Protein AF-A0A8B6CYN4-F1 (afdb_monomer_lite)

Structure (mmCIF, N/CA/C/O backbone):
data_AF-A0A8B6CYN4-F1
#
_entry.id   AF-A0A8B6CYN4-F1
#
loop_
_atom_site.group_PDB
_atom_site.id
_atom_site.type_symbol
_atom_site.label_atom_id
_atom_site.label_alt_id
_atom_site.label_comp_id
_atom_site.label_asym_id
_atom_site.label_entity_id
_atom_site.label_seq_id
_atom_site.pdbx_PDB_ins_code
_atom_site.Cartn_x
_atom_site.Cartn_y
_atom_site.Cartn_z
_atom_site.occupancy
_atom_site.B_iso_or_equiv
_atom_site.auth_seq_id
_atom_site.auth_comp_id
_atom_site.auth_asym_id
_atom_site.auth_atom_id
_atom_site.pdbx_PDB_model_num
ATOM 1 N N . MET A 1 1 ? -8.130 -13.365 -7.818 1.00 49.12 1 MET A N 1
ATOM 2 C CA . MET A 1 1 ? -7.469 -14.423 -7.015 1.00 49.12 1 MET A CA 1
ATOM 3 C C . MET A 1 1 ? -6.077 -13.917 -6.669 1.00 49.12 1 MET A C 1
ATOM 5 O O . MET A 1 1 ? -5.459 -13.357 -7.569 1.00 49.12 1 MET A O 1
ATOM 9 N N . PRO A 1 2 ? -5.602 -14.023 -5.417 1.00 78.44 2 PRO A N 1
ATOM 10 C CA . PRO A 1 2 ? -4.262 -13.557 -5.072 1.00 78.44 2 PRO A CA 1
ATOM 11 C C . PRO A 1 2 ? -3.208 -14.331 -5.875 1.00 78.44 2 PRO A C 1
ATOM 13 O O . PRO A 1 2 ? -3.323 -15.547 -6.042 1.00 78.44 2 PRO A O 1
ATOM 16 N N . ILE A 1 3 ? -2.210 -13.610 -6.386 1.00 89.00 3 ILE A N 1
ATOM 17 C CA . ILE A 1 3 ? -1.072 -14.171 -7.126 1.00 89.00 3 ILE A CA 1
ATOM 18 C C . ILE A 1 3 ? -0.342 -15.153 -6.213 1.00 89.00 3 ILE A C 1
ATOM 20 O O . ILE A 1 3 ? -0.098 -14.842 -5.045 1.00 89.00 3 ILE A O 1
ATOM 24 N N . LYS A 1 4 ? -0.006 -16.345 -6.718 1.00 94.56 4 LYS A N 1
ATOM 25 C CA . LYS A 1 4 ? 0.832 -17.303 -5.986 1.00 94.56 4 LYS A CA 1
ATOM 26 C C . LYS A 1 4 ? 2.298 -17.051 -6.319 1.00 94.56 4 LYS A C 1
ATOM 28 O O . LYS A 1 4 ? 2.622 -16.592 -7.409 1.00 94.56 4 LYS A O 1
ATOM 33 N N . LEU A 1 5 ? 3.200 -17.447 -5.422 1.00 95.00 5 LEU A N 1
ATOM 34 C CA . LEU A 1 5 ? 4.645 -17.275 -5.615 1.00 95.00 5 LEU A CA 1
ATOM 35 C C . LEU A 1 5 ? 5.146 -17.855 -6.951 1.00 95.00 5 LEU A C 1
ATOM 37 O O . LEU A 1 5 ? 5.960 -17.239 -7.626 1.00 95.00 5 LEU A O 1
ATOM 41 N N . LYS A 1 6 ? 4.620 -19.014 -7.369 1.00 96.06 6 LYS A N 1
ATOM 42 C CA . LYS A 1 6 ? 4.958 -19.618 -8.668 1.00 96.06 6 LYS A CA 1
ATOM 43 C C . LYS A 1 6 ? 4.575 -18.732 -9.860 1.00 96.06 6 LYS A C 1
ATOM 45 O O . LYS A 1 6 ? 5.302 -18.695 -10.842 1.00 96.06 6 LYS A O 1
ATOM 50 N N . ASP A 1 7 ? 3.457 -18.015 -9.764 1.00 95.19 7 ASP A N 1
ATOM 51 C CA . ASP A 1 7 ? 2.974 -17.145 -10.834 1.00 95.19 7 ASP A CA 1
ATOM 52 C C . ASP A 1 7 ? 3.866 -15.899 -10.908 1.00 95.19 7 ASP A C 1
ATOM 54 O O . ASP A 1 7 ? 4.198 -15.441 -11.997 1.00 95.19 7 ASP A O 1
ATOM 58 N N . LEU A 1 8 ? 4.331 -15.409 -9.751 1.00 96.00 8 LEU A N 1
ATOM 59 C CA . LEU A 1 8 ? 5.301 -14.319 -9.677 1.00 96.00 8 LEU A CA 1
ATOM 60 C C . LEU A 1 8 ? 6.630 -14.683 -10.349 1.00 96.00 8 LEU A C 1
ATOM 62 O O . LEU A 1 8 ? 7.159 -13.874 -11.103 1.00 96.00 8 LEU A O 1
ATOM 66 N N . PHE A 1 9 ? 7.136 -15.904 -10.149 1.00 96.50 9 PHE A N 1
ATOM 67 C CA . PHE A 1 9 ? 8.320 -16.369 -10.878 1.00 96.50 9 PHE A CA 1
ATOM 68 C C . PHE A 1 9 ? 8.107 -16.337 -12.396 1.00 96.50 9 PHE A C 1
ATOM 70 O O . PHE A 1 9 ? 8.975 -15.836 -13.102 1.00 96.50 9 PHE A O 1
ATOM 77 N N . ILE A 1 10 ? 6.944 -16.781 -12.891 1.00 96.81 10 ILE A N 1
ATOM 78 C CA . ILE A 1 10 ? 6.615 -16.758 -14.329 1.00 96.81 10 ILE A CA 1
ATOM 79 C C . ILE A 1 10 ? 6.555 -15.320 -14.864 1.00 96.81 10 ILE A C 1
ATOM 81 O O . ILE A 1 10 ? 7.053 -15.041 -15.958 1.00 96.81 10 ILE A O 1
ATOM 85 N N . ILE A 1 11 ? 5.945 -14.400 -14.108 1.00 96.81 11 ILE A N 1
ATOM 86 C CA . ILE A 1 11 ? 5.883 -12.970 -14.453 1.00 96.81 11 ILE A CA 1
ATOM 87 C C . ILE A 1 11 ? 7.299 -12.391 -14.548 1.00 96.81 11 ILE A C 1
ATOM 89 O O . ILE A 1 11 ? 7.601 -11.654 -15.485 1.00 96.81 11 ILE A O 1
ATOM 93 N N . CYS A 1 12 ? 8.171 -12.764 -13.614 1.00 96.31 12 CYS A N 1
ATOM 94 C CA . CYS A 1 12 ? 9.534 -12.257 -13.501 1.00 96.31 12 CYS A CA 1
ATOM 95 C C . CYS A 1 12 ? 10.563 -12.948 -14.413 1.00 96.31 12 CYS A C 1
ATOM 97 O O . CYS A 1 12 ? 11.730 -12.579 -14.376 1.00 96.31 12 CYS A O 1
ATOM 99 N N . GLU A 1 13 ? 10.167 -13.892 -15.276 1.00 96.25 13 GLU A N 1
ATOM 100 C CA . GLU A 1 13 ? 11.095 -14.580 -16.196 1.00 96.25 13 GLU A CA 1
ATOM 101 C C . GLU A 1 13 ? 11.788 -13.640 -17.200 1.00 96.25 13 GLU A C 1
ATOM 103 O O . GLU A 1 13 ? 12.836 -13.977 -17.747 1.00 96.25 13 GLU A O 1
ATOM 108 N N . SER A 1 14 ? 11.195 -12.480 -17.496 1.00 95.00 14 SER A N 1
ATOM 109 C CA . SER A 1 14 ? 11.799 -11.466 -18.368 1.00 95.00 14 SER A CA 1
ATOM 110 C C . SER A 1 14 ? 11.237 -10.081 -18.074 1.00 95.00 14 SER A C 1
ATOM 112 O O . SER A 1 14 ? 10.098 -9.939 -17.622 1.00 95.00 14 SER A O 1
ATOM 114 N N . VAL A 1 15 ? 12.005 -9.044 -18.402 1.00 94.19 15 VAL A N 1
ATOM 115 C CA . VAL A 1 15 ? 11.575 -7.653 -18.213 1.00 94.19 15 VAL A CA 1
ATOM 116 C C . VAL A 1 15 ? 10.355 -7.324 -19.083 1.00 94.19 15 VAL A C 1
ATOM 118 O O . VAL A 1 15 ? 9.452 -6.617 -18.643 1.00 94.19 15 VAL A O 1
ATOM 121 N N . GLU A 1 16 ? 10.269 -7.907 -20.280 1.00 95.06 16 GLU A N 1
ATOM 122 C CA . GLU A 1 16 ? 9.094 -7.875 -21.155 1.00 95.06 16 GLU A CA 1
ATOM 123 C C . GLU A 1 16 ? 7.824 -8.321 -20.426 1.00 95.06 16 GLU A C 1
ATOM 125 O O . GLU A 1 16 ? 6.819 -7.610 -20.450 1.00 95.06 16 GLU A O 1
ATOM 130 N N . LYS A 1 17 ? 7.864 -9.496 -19.784 1.00 96.75 17 LYS A N 1
ATOM 131 C CA . LYS A 1 17 ? 6.710 -10.065 -19.077 1.00 96.75 17 LYS A CA 1
ATOM 132 C C . LYS A 1 17 ? 6.311 -9.212 -17.880 1.00 96.75 17 LYS A C 1
ATOM 134 O O . LYS A 1 17 ? 5.122 -8.953 -17.715 1.00 96.75 17 LYS A O 1
ATOM 139 N N . ILE A 1 18 ? 7.286 -8.722 -17.112 1.00 97.06 18 ILE A N 1
ATOM 140 C CA . ILE A 1 18 ? 7.041 -7.807 -15.990 1.00 97.06 18 ILE A CA 1
ATOM 141 C C . ILE A 1 18 ? 6.294 -6.563 -16.476 1.00 97.06 18 ILE A C 1
ATOM 143 O O . ILE A 1 18 ? 5.272 -6.196 -15.906 1.00 97.06 18 ILE A O 1
ATOM 147 N N . ILE A 1 19 ? 6.764 -5.934 -17.555 1.00 95.62 19 ILE A N 1
ATOM 148 C CA . ILE A 1 19 ? 6.160 -4.708 -18.087 1.00 95.62 19 ILE A CA 1
ATOM 149 C C . ILE A 1 19 ? 4.750 -4.959 -18.617 1.00 95.62 19 ILE A C 1
ATOM 151 O O . ILE A 1 19 ? 3.845 -4.192 -18.303 1.00 95.62 19 ILE A O 1
ATOM 155 N N . GLN A 1 20 ? 4.544 -6.033 -19.384 1.00 95.31 20 GLN A N 1
ATOM 156 C CA . GLN A 1 20 ? 3.213 -6.386 -19.892 1.00 95.31 20 GLN A CA 1
ATOM 157 C C . GLN A 1 20 ? 2.231 -6.670 -18.755 1.00 95.31 20 GLN A C 1
ATOM 159 O O . GLN A 1 20 ? 1.090 -6.210 -18.782 1.00 95.31 20 GLN A O 1
ATOM 164 N N . TRP A 1 21 ? 2.688 -7.372 -17.719 1.00 96.62 21 TRP A N 1
ATOM 165 C CA . TRP A 1 21 ? 1.890 -7.608 -16.525 1.00 96.62 21 TRP A CA 1
ATOM 166 C C . TRP A 1 21 ? 1.563 -6.293 -15.797 1.00 96.62 21 TRP A C 1
ATOM 168 O O . TRP A 1 21 ? 0.398 -6.047 -15.484 1.00 96.62 21 TRP A O 1
ATOM 178 N N . CYS A 1 22 ? 2.536 -5.393 -15.629 1.00 96.75 22 CYS A N 1
ATOM 179 C CA . CYS A 1 22 ? 2.306 -4.068 -15.052 1.00 96.75 22 CYS A CA 1
ATOM 180 C C . CYS A 1 22 ? 1.304 -3.228 -15.862 1.00 96.75 22 CYS A C 1
ATOM 182 O O . CYS A 1 22 ? 0.457 -2.576 -15.255 1.00 96.75 22 CYS A O 1
ATOM 184 N N . PHE A 1 23 ? 1.350 -3.258 -17.201 1.00 96.19 23 PHE A N 1
ATOM 185 C CA . PHE A 1 23 ? 0.347 -2.593 -18.044 1.00 96.19 23 PHE A CA 1
ATOM 186 C C . PHE A 1 23 ? -1.048 -3.178 -17.833 1.00 96.19 23 PHE A C 1
ATOM 188 O O . PHE A 1 23 ? -2.004 -2.427 -17.663 1.00 96.19 23 PHE A O 1
ATOM 195 N N . SER A 1 24 ? -1.165 -4.509 -17.777 1.00 95.31 24 SER A N 1
ATOM 196 C CA . SER A 1 24 ? -2.460 -5.184 -17.604 1.00 95.31 24 SER A CA 1
ATOM 197 C C . SER A 1 24 ? -3.172 -4.827 -16.295 1.00 95.31 24 SER A C 1
ATOM 199 O O . SER A 1 24 ? -4.393 -4.927 -16.212 1.00 95.31 24 SER A O 1
ATOM 201 N N . LEU A 1 25 ? -2.411 -4.391 -15.288 1.00 94.50 25 LEU A N 1
ATOM 202 C CA . LEU A 1 25 ? -2.917 -3.958 -13.987 1.00 94.50 25 LEU A CA 1
ATOM 203 C C . LEU A 1 25 ? -2.955 -2.433 -13.821 1.00 94.50 25 LEU A C 1
ATOM 205 O O . LEU A 1 25 ? -3.335 -1.955 -12.757 1.00 94.50 25 LEU A O 1
ATOM 209 N N . GLY A 1 26 ? -2.522 -1.664 -14.824 1.00 95.44 26 GLY A N 1
ATOM 210 C CA . GLY A 1 26 ? -2.402 -0.207 -14.721 1.00 95.44 26 GLY A CA 1
ATOM 211 C C . GLY A 1 26 ? -1.324 0.270 -13.740 1.00 95.44 26 GLY A C 1
ATOM 212 O O . GLY A 1 26 ? -1.307 1.441 -13.375 1.00 95.44 26 GLY A O 1
ATOM 213 N N . LEU A 1 27 ? -0.403 -0.607 -13.321 1.00 95.56 27 LEU A N 1
ATOM 214 C CA . LEU A 1 27 ? 0.712 -0.249 -12.434 1.00 95.56 27 LEU A CA 1
ATOM 215 C C . LEU A 1 27 ? 1.755 0.618 -13.145 1.00 95.56 27 LEU A C 1
ATOM 217 O O . LEU A 1 27 ? 2.502 1.348 -12.503 1.00 95.56 27 LEU A O 1
ATOM 221 N N . ILE A 1 28 ? 1.828 0.518 -14.472 1.00 96.38 28 ILE A N 1
ATOM 222 C CA . ILE A 1 28 ? 2.615 1.394 -15.336 1.00 96.38 28 ILE A CA 1
ATOM 223 C C . ILE A 1 28 ? 1.686 1.942 -16.419 1.00 96.38 28 ILE A C 1
ATOM 225 O O . ILE A 1 28 ? 0.854 1.211 -16.951 1.00 96.38 28 ILE A O 1
ATOM 229 N N . LEU A 1 29 ? 1.849 3.219 -16.767 1.00 95.12 29 LEU A N 1
ATOM 23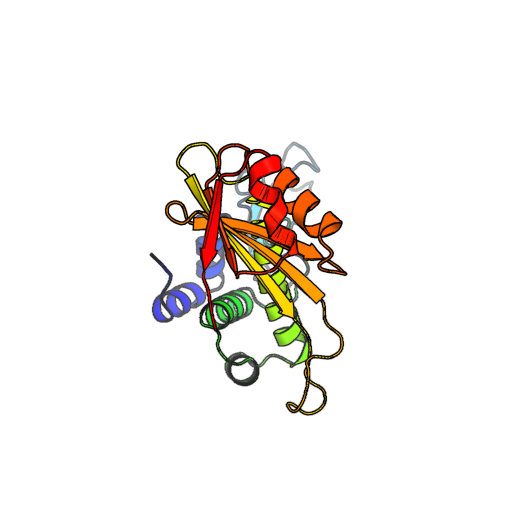0 C CA . LEU A 1 29 ? 1.081 3.854 -17.835 1.00 95.12 29 LEU A CA 1
ATOM 231 C C . LEU A 1 29 ? 1.524 3.343 -19.213 1.00 95.12 29 LEU A C 1
ATOM 233 O O . LEU A 1 29 ? 2.695 3.479 -19.589 1.00 95.12 29 LEU A O 1
ATOM 237 N N . ASP A 1 30 ? 0.575 2.809 -19.980 1.00 95.44 30 ASP A N 1
ATOM 238 C CA . ASP A 1 30 ? 0.760 2.529 -21.402 1.00 95.44 30 ASP A CA 1
ATOM 239 C C . ASP A 1 30 ? 0.574 3.824 -22.207 1.00 95.44 30 ASP A C 1
ATOM 241 O O . ASP A 1 30 ? -0.516 4.388 -22.253 1.00 95.44 30 ASP A O 1
ATOM 245 N N . LEU A 1 31 ? 1.655 4.323 -22.814 1.00 95.88 31 LEU A N 1
ATOM 246 C CA . LEU A 1 31 ? 1.624 5.516 -23.668 1.00 95.88 31 LEU A CA 1
ATOM 247 C C . LEU A 1 31 ? 1.594 5.158 -25.160 1.00 95.88 31 LEU A C 1
ATOM 249 O O . LEU A 1 31 ? 1.865 6.012 -26.004 1.00 95.88 31 LEU A O 1
ATOM 253 N N . SER A 1 32 ? 1.338 3.904 -25.523 1.00 95.31 32 SER A N 1
ATOM 254 C CA . SER A 1 32 ? 1.334 3.470 -26.919 1.00 95.31 32 SER A CA 1
ATOM 255 C C . SER A 1 32 ? 0.308 4.253 -27.735 1.00 95.31 32 SER A C 1
ATOM 257 O O . SER A 1 32 ? -0.888 4.196 -27.484 1.00 95.31 32 SER A O 1
ATOM 259 N N . GLY A 1 33 ? 0.779 4.995 -28.738 1.00 95.06 33 GLY A N 1
ATOM 260 C CA . GLY A 1 33 ? -0.085 5.815 -29.589 1.00 95.06 33 GLY A CA 1
ATOM 261 C C . GLY A 1 33 ? -0.495 7.158 -28.978 1.00 95.06 33 GLY A C 1
ATOM 262 O O . GLY A 1 33 ? -1.046 7.989 -29.697 1.00 95.06 33 GLY A O 1
ATOM 263 N N . GLU A 1 34 ? -0.163 7.438 -27.716 1.00 96.81 34 GLU A N 1
ATOM 264 C CA . GLU A 1 34 ? -0.488 8.713 -27.070 1.00 96.81 34 GLU A CA 1
ATOM 265 C C . GLU A 1 34 ? 0.225 9.890 -27.741 1.00 96.81 34 GLU A C 1
ATOM 267 O O . GLU A 1 34 ? 1.416 9.819 -28.079 1.00 96.81 34 GLU A O 1
ATOM 272 N N . VAL A 1 35 ? -0.490 11.006 -27.911 1.00 97.44 35 VAL A N 1
ATOM 273 C CA . VAL A 1 35 ? 0.053 12.209 -28.554 1.00 97.44 35 VAL A CA 1
ATOM 274 C C . VAL A 1 35 ? 1.113 12.847 -27.657 1.00 97.44 35 VAL A C 1
ATOM 276 O O . VAL A 1 35 ? 0.910 13.157 -26.481 1.00 97.44 35 VAL A O 1
ATOM 279 N N . CYS A 1 36 ? 2.285 13.105 -28.229 1.00 97.06 36 CYS A N 1
ATOM 280 C CA . CYS A 1 36 ? 3.400 13.706 -27.522 1.00 97.06 36 CYS A CA 1
ATOM 281 C C . CYS A 1 36 ? 3.121 15.180 -27.205 1.00 97.06 36 CYS A C 1
ATOM 283 O O . CYS A 1 36 ? 3.379 16.050 -28.037 1.00 97.06 36 CYS A O 1
ATOM 285 N N . LYS A 1 37 ? 2.731 15.478 -25.959 1.00 95.19 37 LYS A N 1
ATOM 286 C CA . LYS A 1 37 ? 2.443 16.842 -25.462 1.00 95.19 37 LYS A CA 1
ATOM 287 C C . LYS A 1 37 ? 3.561 17.875 -25.684 1.00 95.19 37 LYS A C 1
ATOM 289 O O . LYS A 1 37 ? 3.291 19.065 -25.694 1.00 95.19 37 LYS A O 1
ATOM 294 N N . LYS A 1 38 ? 4.821 17.449 -25.876 1.00 95.75 38 LYS A N 1
ATOM 295 C CA . LYS A 1 38 ? 5.941 18.364 -26.179 1.00 95.75 38 LYS A CA 1
ATOM 296 C C . LYS A 1 38 ? 5.864 18.946 -27.593 1.00 95.75 38 LYS A C 1
ATOM 298 O O . LYS A 1 38 ? 6.283 20.076 -27.801 1.00 95.75 38 LYS A O 1
ATOM 303 N N . CYS A 1 39 ? 5.445 18.146 -28.571 1.00 96.19 39 CYS A N 1
ATOM 304 C CA . CYS A 1 39 ? 5.464 18.560 -29.975 1.00 96.19 39 CYS A CA 1
ATOM 305 C C . CYS A 1 39 ? 4.095 18.541 -30.639 1.00 96.19 39 CYS A C 1
ATOM 307 O O . CYS A 1 39 ? 4.013 19.032 -31.749 1.00 96.19 39 CYS A O 1
ATOM 309 N N . SER A 1 40 ? 3.078 17.939 -30.025 1.00 95.62 40 SER A N 1
ATOM 310 C CA . SER A 1 40 ? 1.698 17.798 -30.513 1.00 95.62 40 SER A CA 1
ATOM 311 C C . SER A 1 40 ? 1.512 17.098 -31.868 1.00 95.62 40 SER A C 1
ATOM 313 O O . SER A 1 40 ? 0.391 16.987 -32.337 1.00 95.62 40 SER A O 1
ATOM 315 N N . HIS A 1 41 ? 2.587 16.596 -32.484 1.00 94.69 41 HIS A N 1
ATOM 316 C CA . HIS A 1 41 ? 2.555 15.974 -33.817 1.00 94.69 41 HIS A CA 1
ATOM 317 C C . HIS A 1 41 ? 3.036 14.517 -33.836 1.00 94.69 41 HIS A C 1
ATOM 319 O O . HIS A 1 41 ? 2.799 13.795 -34.796 1.00 94.69 41 HIS A O 1
ATOM 325 N N . GLY A 1 42 ? 3.804 14.096 -32.829 1.00 96.12 42 GLY A N 1
ATOM 326 C CA . GLY A 1 42 ? 4.306 12.727 -32.732 1.00 96.12 42 GLY A CA 1
ATOM 327 C C . GLY A 1 42 ? 3.493 11.903 -31.747 1.00 96.12 42 GLY A C 1
ATOM 328 O O . GLY A 1 42 ? 2.842 12.464 -30.871 1.00 96.12 42 GLY A O 1
ATOM 329 N N . HIS A 1 43 ? 3.612 10.585 -31.847 1.00 97.62 43 HIS A N 1
ATOM 330 C CA . HIS A 1 43 ? 2.985 9.626 -30.941 1.00 97.62 43 HIS A CA 1
ATOM 331 C C . HIS A 1 43 ? 4.057 8.840 -30.191 1.00 97.62 43 HIS A C 1
ATOM 333 O O . HIS A 1 43 ? 5.152 8.620 -30.722 1.00 97.62 43 HIS A O 1
ATOM 339 N N . PHE A 1 44 ? 3.782 8.438 -28.957 1.00 98.06 44 PHE A N 1
ATOM 340 C CA . PHE A 1 44 ? 4.705 7.605 -28.199 1.00 98.06 44 PHE A CA 1
ATOM 341 C C . PHE A 1 44 ? 4.650 6.148 -28.665 1.00 98.06 44 PHE A C 1
ATOM 343 O O . PHE A 1 44 ? 3.597 5.593 -28.966 1.00 98.06 44 PHE A O 1
ATOM 350 N N . GLY A 1 45 ? 5.824 5.530 -28.740 1.00 96.62 45 GLY A N 1
ATOM 351 C CA . GLY A 1 45 ? 5.974 4.101 -28.968 1.00 96.62 45 GLY A CA 1
ATOM 352 C C . GLY A 1 45 ? 7.050 3.524 -28.063 1.00 96.62 45 GLY A C 1
ATOM 353 O O . GLY A 1 45 ? 8.038 4.196 -27.744 1.00 96.62 45 GLY A O 1
ATOM 354 N N . LEU A 1 46 ? 6.857 2.270 -27.663 1.00 96.44 46 LEU A N 1
ATOM 355 C CA . LEU A 1 46 ? 7.783 1.558 -26.795 1.00 96.44 46 LEU A CA 1
ATOM 356 C C . LEU A 1 46 ? 9.072 1.215 -27.557 1.00 96.44 46 LEU A C 1
ATOM 358 O O . LEU A 1 46 ? 9.038 0.789 -28.719 1.00 96.44 46 LEU A O 1
ATOM 362 N N . ARG A 1 47 ? 10.230 1.435 -26.936 1.00 95.69 47 ARG A N 1
ATOM 363 C CA . ARG A 1 47 ? 11.556 1.149 -27.504 1.00 95.69 47 ARG A CA 1
ATOM 364 C C . ARG A 1 47 ? 12.455 0.496 -26.462 1.00 95.69 47 ARG A C 1
ATOM 366 O O . ARG A 1 47 ? 12.249 0.698 -25.271 1.00 95.69 47 ARG A O 1
ATOM 373 N N . LYS A 1 48 ? 13.451 -0.257 -26.939 1.00 94.56 48 LYS A N 1
ATOM 374 C CA . LYS A 1 48 ? 14.492 -0.895 -26.126 1.00 94.56 48 LYS A CA 1
ATOM 375 C C . LYS A 1 48 ? 15.804 -0.115 -26.230 1.00 94.56 48 LYS A C 1
ATOM 377 O O . LYS A 1 48 ? 16.210 0.230 -27.338 1.00 94.56 48 LYS A O 1
ATOM 382 N N . ASP A 1 49 ? 16.427 0.184 -25.099 1.00 91.50 49 ASP A N 1
ATOM 383 C CA . ASP A 1 49 ? 17.739 0.815 -24.945 1.00 91.50 49 ASP A CA 1
ATOM 384 C C . ASP A 1 49 ? 18.216 0.627 -23.494 1.00 91.50 49 ASP A C 1
ATOM 386 O O . ASP A 1 49 ? 17.804 1.355 -22.585 1.00 91.50 49 ASP A O 1
ATOM 390 N N . SER A 1 50 ? 19.092 -0.353 -23.279 1.00 87.12 50 SER A N 1
ATOM 391 C CA . SER A 1 50 ? 19.665 -0.656 -21.963 1.00 87.12 50 SER A CA 1
ATOM 392 C C . SER A 1 50 ? 20.618 0.425 -21.447 1.00 87.12 50 SER A C 1
ATOM 394 O O . SER A 1 50 ? 20.921 0.438 -20.260 1.00 87.12 50 SER A O 1
ATOM 396 N N . SER A 1 51 ? 21.085 1.343 -22.304 1.00 87.56 51 SER A N 1
ATOM 397 C CA . SER A 1 51 ? 21.912 2.479 -21.871 1.00 87.56 51 SER A CA 1
ATOM 398 C C . SER A 1 51 ? 21.079 3.604 -21.254 1.00 87.56 51 SER A C 1
ATOM 400 O O . SER A 1 51 ? 21.587 4.404 -20.472 1.00 87.56 51 SER A O 1
ATOM 402 N N . PHE A 1 52 ? 19.792 3.670 -21.607 1.00 83.62 52 PHE A N 1
ATOM 403 C CA . PHE A 1 52 ? 18.877 4.709 -21.146 1.00 83.62 52 PHE A CA 1
ATOM 404 C C . PHE A 1 52 ? 18.040 4.272 -19.940 1.00 83.62 52 PHE A C 1
ATOM 406 O O . PHE A 1 52 ? 17.699 5.105 -19.103 1.00 83.62 52 PHE A O 1
ATOM 413 N N . SER A 1 53 ? 17.666 2.993 -19.871 1.00 83.50 53 SER A N 1
ATOM 414 C CA . SER A 1 53 ? 16.749 2.472 -18.858 1.00 83.50 53 SER A CA 1
ATOM 415 C C . SER A 1 53 ? 17.274 1.173 -18.264 1.00 83.50 53 SER A C 1
ATOM 417 O O . SER A 1 53 ? 17.572 0.232 -19.001 1.00 83.50 53 SER A O 1
ATOM 419 N N . ASN A 1 54 ? 17.292 1.092 -16.931 1.00 81.88 54 ASN A N 1
ATOM 420 C CA . ASN A 1 54 ? 17.581 -0.151 -16.206 1.00 81.88 54 ASN A CA 1
ATOM 421 C C . ASN A 1 54 ? 16.559 -1.253 -16.522 1.00 81.88 54 ASN A C 1
ATOM 423 O O . ASN A 1 54 ? 16.872 -2.433 -16.410 1.00 81.88 54 ASN A O 1
ATOM 427 N N . ASP A 1 55 ? 15.356 -0.873 -16.956 1.00 89.56 55 ASP A N 1
ATOM 428 C CA . ASP A 1 55 ? 14.316 -1.808 -17.378 1.00 89.56 55 ASP A CA 1
ATOM 429 C C . ASP A 1 55 ? 14.373 -2.093 -18.877 1.00 89.56 55 ASP A C 1
ATOM 431 O O . ASP A 1 55 ? 13.428 -2.649 -19.420 1.00 89.56 55 ASP A O 1
ATOM 435 N N . ILE A 1 56 ? 15.425 -1.661 -19.583 1.00 92.12 56 ILE A N 1
ATOM 436 C CA . ILE A 1 56 ? 15.622 -1.809 -21.035 1.00 92.12 56 ILE A CA 1
ATOM 437 C C . ILE A 1 56 ? 14.602 -1.014 -21.862 1.00 92.12 56 ILE A C 1
ATOM 439 O O . ILE A 1 56 ? 14.917 -0.578 -22.961 1.00 92.12 56 ILE A O 1
ATOM 443 N N . PHE A 1 57 ? 13.400 -0.764 -21.361 1.00 94.94 57 PHE A N 1
ATOM 444 C CA . PHE A 1 57 ? 12.312 -0.136 -22.082 1.00 94.94 57 PHE A CA 1
ATOM 445 C C . PHE A 1 57 ? 12.115 1.328 -21.705 1.00 94.94 57 PHE A C 1
ATOM 447 O O . PHE A 1 57 ? 12.361 1.755 -20.573 1.00 94.94 57 PHE A O 1
ATOM 454 N N . TYR A 1 58 ? 11.627 2.099 -22.675 1.00 95.94 58 TYR A N 1
ATOM 455 C CA . TYR A 1 58 ? 11.209 3.488 -22.512 1.00 95.94 58 TYR A CA 1
ATOM 456 C C . TYR A 1 58 ? 10.262 3.911 -23.640 1.00 95.94 58 TYR A C 1
ATOM 458 O O . TYR A 1 58 ? 10.220 3.304 -24.715 1.00 95.94 58 TYR A O 1
ATOM 466 N N . TRP A 1 59 ? 9.532 4.998 -23.415 1.00 96.81 59 TRP A N 1
ATOM 467 C CA . TRP A 1 59 ? 8.669 5.623 -24.411 1.00 96.81 59 TRP A CA 1
ATOM 468 C C . TRP A 1 59 ? 9.449 6.638 -25.242 1.00 96.81 59 TRP A C 1
ATOM 470 O O . TRP A 1 59 ? 10.103 7.535 -24.700 1.00 96.81 59 TRP A O 1
ATOM 480 N N . LYS A 1 60 ? 9.348 6.542 -26.570 1.00 96.88 60 LYS A N 1
ATOM 481 C CA . LYS A 1 60 ? 9.969 7.483 -27.512 1.00 96.88 60 LYS A CA 1
ATOM 482 C C . LYS A 1 60 ? 8.923 8.096 -28.433 1.00 96.88 60 LYS A C 1
ATOM 484 O O . LYS A 1 60 ? 8.111 7.380 -29.010 1.00 96.88 60 LYS A O 1
ATOM 489 N N . CYS A 1 61 ? 8.978 9.415 -28.600 1.00 97.81 61 CYS A N 1
ATOM 490 C CA . CYS A 1 61 ? 8.167 10.111 -29.595 1.00 97.81 61 CYS A CA 1
ATOM 491 C C . CYS A 1 61 ? 8.565 9.693 -31.023 1.00 97.81 61 CYS A C 1
ATOM 493 O O . CYS A 1 61 ? 9.752 9.617 -31.350 1.00 97.81 61 CYS A O 1
ATOM 495 N N . SER A 1 62 ? 7.576 9.440 -31.881 1.00 96.56 62 SER A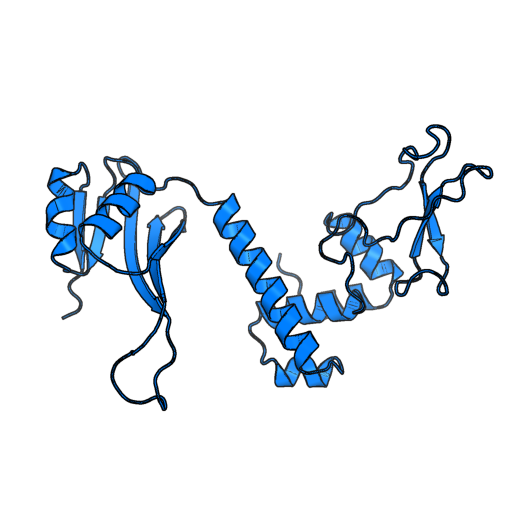 N 1
ATOM 496 C CA . SER A 1 62 ? 7.773 9.036 -33.278 1.00 96.56 62 SER A CA 1
ATOM 497 C C . SER A 1 62 ? 8.235 10.175 -34.192 1.00 96.56 62 SER A C 1
ATOM 499 O O . SER A 1 62 ? 8.866 9.924 -35.221 1.00 96.56 62 SER A O 1
ATOM 501 N N . ASN A 1 63 ? 7.960 11.431 -33.827 1.00 96.19 63 ASN A N 1
ATOM 502 C CA . ASN A 1 63 ? 8.381 12.586 -34.612 1.00 96.19 63 ASN A CA 1
ATOM 503 C C . ASN A 1 63 ? 9.905 12.747 -34.525 1.00 96.19 63 ASN A C 1
ATOM 505 O O . ASN A 1 63 ? 10.433 13.091 -33.473 1.00 96.19 63 ASN A O 1
ATOM 509 N N . LYS A 1 64 ? 10.610 12.572 -35.650 1.00 91.69 64 LYS A N 1
ATOM 510 C CA . LYS A 1 64 ? 12.080 12.669 -35.737 1.00 91.69 64 LYS A CA 1
ATOM 511 C C . LYS A 1 64 ? 12.642 14.024 -35.288 1.00 91.69 64 LYS A C 1
ATOM 513 O O . LYS A 1 64 ? 13.777 14.078 -34.830 1.00 91.69 64 LYS A O 1
ATOM 518 N N . LYS A 1 65 ? 11.861 15.108 -35.391 1.00 95.12 65 LYS A N 1
ATOM 519 C CA . LYS A 1 65 ? 12.243 16.439 -34.882 1.00 95.12 65 LYS A CA 1
ATOM 520 C C . LYS A 1 65 ? 12.058 16.560 -33.360 1.00 95.12 65 LYS A C 1
ATOM 522 O O . LYS A 1 65 ? 12.573 17.488 -32.746 1.00 95.12 65 LYS A O 1
ATOM 527 N N . CYS A 1 66 ? 11.332 15.630 -32.736 1.00 94.00 66 CYS A N 1
ATOM 528 C CA . CYS A 1 66 ? 11.055 15.586 -31.305 1.00 94.00 66 CYS A CA 1
ATOM 529 C C . CYS A 1 66 ? 11.808 14.427 -30.633 1.00 94.00 66 CYS A C 1
ATOM 531 O O . CYS A 1 66 ? 11.361 13.287 -30.610 1.00 94.00 66 CYS A O 1
ATOM 533 N N . ASN A 1 67 ? 12.921 14.733 -29.972 1.00 92.06 67 ASN A N 1
ATOM 534 C CA . ASN A 1 67 ? 13.716 13.745 -29.230 1.00 92.06 67 ASN A CA 1
ATOM 535 C C . ASN A 1 67 ? 13.167 13.432 -27.824 1.00 92.06 67 ASN A C 1
ATOM 537 O O . ASN A 1 67 ? 13.932 13.125 -26.910 1.00 92.06 67 ASN A O 1
ATOM 541 N N . LYS A 1 68 ? 11.852 13.558 -27.596 1.00 96.25 68 LYS A N 1
ATOM 542 C CA . LYS A 1 68 ? 11.278 13.293 -26.269 1.00 96.25 68 LYS A CA 1
ATOM 543 C C . LYS A 1 68 ? 11.351 11.795 -25.963 1.00 96.25 68 LYS A C 1
ATOM 545 O O . LYS A 1 68 ? 10.776 10.979 -26.685 1.00 96.25 68 LYS A O 1
ATOM 550 N N . LYS A 1 69 ? 12.028 11.477 -24.860 1.00 95.62 69 LYS A N 1
ATOM 551 C CA . LYS A 1 69 ? 12.023 10.175 -24.193 1.00 95.62 69 LYS A CA 1
ATOM 552 C C . LYS A 1 69 ? 11.303 10.299 -22.850 1.00 95.62 69 LYS A C 1
ATOM 554 O O . LYS A 1 69 ? 11.362 11.363 -22.225 1.00 95.62 69 LYS A O 1
ATOM 559 N N . VAL A 1 70 ? 10.630 9.240 -22.422 1.00 95.00 70 VAL A N 1
ATOM 560 C CA . VAL A 1 70 ? 9.992 9.131 -21.103 1.00 95.00 70 VAL A CA 1
ATOM 561 C C . VAL A 1 70 ? 10.295 7.737 -20.559 1.00 95.00 70 VAL A C 1
ATOM 563 O O . VAL A 1 70 ? 10.176 6.759 -21.293 1.00 95.00 70 VAL A O 1
ATOM 566 N N . SER A 1 71 ? 10.737 7.645 -19.303 1.00 94.81 71 SER A N 1
ATOM 567 C CA . SER A 1 71 ? 10.926 6.349 -18.636 1.00 94.81 71 SER A CA 1
ATOM 568 C C . SER A 1 71 ? 9.601 5.590 -18.594 1.00 94.81 71 SER A C 1
ATOM 570 O O . SER A 1 71 ? 8.558 6.218 -18.412 1.00 94.81 71 SER A O 1
ATOM 572 N N . ILE A 1 72 ? 9.627 4.258 -18.707 1.00 95.56 72 ILE A N 1
ATOM 573 C CA . ILE A 1 72 ? 8.407 3.473 -18.480 1.00 95.56 72 ILE A CA 1
ATOM 574 C C . ILE A 1 72 ? 7.847 3.713 -17.079 1.00 95.56 72 ILE A C 1
ATOM 576 O O . ILE A 1 72 ? 6.644 3.746 -16.918 1.00 95.56 72 ILE A O 1
ATOM 580 N N . ARG A 1 73 ? 8.695 3.979 -16.079 1.00 95.69 73 ARG A N 1
ATOM 581 C CA . ARG A 1 73 ? 8.263 4.166 -14.688 1.00 95.69 73 ARG A CA 1
ATOM 582 C C . ARG A 1 73 ? 7.572 5.507 -14.437 1.00 95.69 73 ARG A C 1
ATOM 584 O O . ARG A 1 73 ? 7.102 5.748 -13.331 1.00 95.69 73 ARG A O 1
ATOM 591 N N . ASN A 1 74 ? 7.557 6.412 -15.414 1.00 94.94 74 ASN A N 1
ATOM 592 C CA . ASN A 1 74 ? 7.041 7.762 -15.228 1.00 94.94 74 ASN A CA 1
ATOM 593 C C . ASN A 1 74 ? 5.541 7.753 -14.889 1.00 94.94 74 ASN A C 1
ATOM 595 O O . ASN A 1 74 ? 4.745 7.197 -15.638 1.00 94.94 74 ASN A O 1
ATOM 599 N N . GLY A 1 75 ? 5.156 8.451 -13.822 1.00 93.94 75 GLY A N 1
ATOM 600 C CA . GLY A 1 75 ? 3.777 8.542 -13.345 1.00 93.94 75 GLY A CA 1
ATOM 601 C C . GLY A 1 75 ? 3.287 7.290 -12.619 1.00 93.94 75 GLY A C 1
ATOM 602 O O . GLY A 1 75 ? 2.085 7.138 -12.460 1.00 93.94 75 GLY A O 1
ATOM 603 N N . SER A 1 76 ? 4.194 6.398 -12.208 1.00 95.38 76 SER A N 1
ATOM 604 C CA . SER A 1 76 ? 3.871 5.190 -11.440 1.00 95.38 76 SER A CA 1
ATOM 605 C C . SER A 1 76 ? 4.560 5.180 -10.078 1.00 95.38 76 SER A C 1
ATOM 607 O O . SER A 1 76 ? 5.526 5.915 -9.862 1.00 95.38 76 SER A O 1
ATOM 609 N N . TRP A 1 77 ? 4.139 4.260 -9.208 1.00 94.81 77 TRP A N 1
ATOM 610 C CA . TRP A 1 77 ? 4.793 3.965 -7.926 1.00 94.81 77 TRP A CA 1
ATOM 611 C C . TRP A 1 77 ? 6.271 3.553 -8.069 1.00 94.81 77 TRP A C 1
ATOM 613 O O . TRP A 1 77 ? 7.051 3.663 -7.133 1.00 94.81 77 TRP A O 1
ATOM 623 N N . PHE A 1 78 ? 6.704 3.123 -9.260 1.00 95.62 78 PHE A N 1
ATOM 624 C CA . PHE A 1 78 ? 8.100 2.763 -9.520 1.00 95.62 78 PHE A CA 1
ATOM 625 C C . PHE A 1 78 ? 8.995 3.972 -9.850 1.00 95.62 78 PHE A C 1
ATOM 627 O O . PHE A 1 78 ? 10.216 3.817 -9.978 1.00 95.62 78 PHE A O 1
ATOM 634 N N . GLN A 1 79 ? 8.421 5.164 -10.053 1.00 95.12 79 GLN A N 1
ATOM 635 C CA . GLN A 1 79 ? 9.151 6.346 -10.513 1.00 95.12 79 GLN A CA 1
ATOM 636 C C . GLN A 1 79 ? 10.280 6.735 -9.550 1.00 95.12 79 GLN A C 1
ATOM 638 O O . GLN A 1 79 ? 10.090 6.809 -8.346 1.00 95.12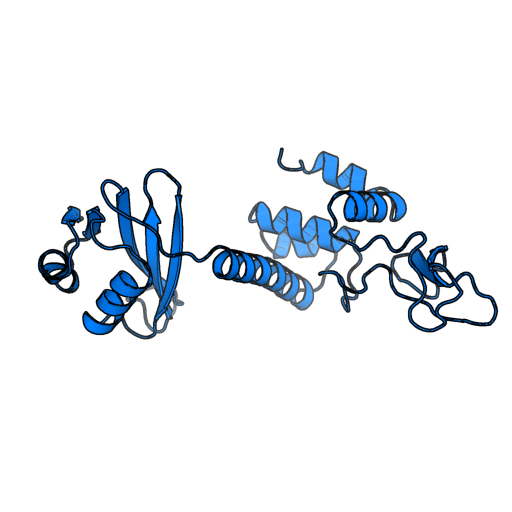 79 GLN A O 1
ATOM 643 N N . GLY A 1 80 ? 11.461 7.050 -10.091 1.00 91.81 80 GLY A N 1
ATOM 644 C CA . GLY A 1 80 ? 12.582 7.576 -9.302 1.00 91.81 80 GLY A CA 1
ATOM 645 C C . GLY A 1 80 ? 13.337 6.532 -8.473 1.00 91.81 80 GLY A C 1
ATOM 646 O O . GLY A 1 80 ? 14.381 6.855 -7.910 1.00 91.81 80 GLY A O 1
ATOM 647 N N . HIS A 1 81 ? 12.876 5.280 -8.438 1.00 91.88 81 HIS A N 1
ATOM 648 C CA . HIS A 1 81 ? 13.556 4.210 -7.719 1.00 91.88 81 HIS A CA 1
ATOM 649 C C . HIS A 1 81 ? 14.546 3.444 -8.604 1.00 91.88 81 HIS A C 1
ATOM 651 O O . HIS A 1 81 ? 14.254 3.112 -9.751 1.00 91.88 81 HIS A O 1
ATOM 657 N N . ASN A 1 82 ? 15.701 3.095 -8.030 1.00 89.94 82 ASN A N 1
ATOM 658 C CA . ASN A 1 82 ? 16.787 2.401 -8.737 1.00 89.94 82 ASN A CA 1
ATOM 659 C C . ASN A 1 82 ? 16.664 0.869 -8.730 1.00 89.94 82 ASN A C 1
ATOM 661 O O . ASN A 1 82 ? 17.344 0.196 -9.502 1.00 89.94 82 ASN A O 1
ATOM 665 N N . LEU A 1 83 ? 15.830 0.307 -7.851 1.00 94.06 83 LEU A N 1
ATOM 666 C CA . LEU A 1 83 ? 15.653 -1.140 -7.736 1.00 94.06 83 LEU A CA 1
ATOM 667 C C . LEU A 1 83 ? 14.955 -1.696 -8.991 1.00 94.06 83 LEU A C 1
ATOM 669 O O . LEU A 1 83 ? 14.067 -1.038 -9.537 1.00 94.06 83 LEU A O 1
ATOM 673 N N . SER A 1 84 ? 15.344 -2.882 -9.473 1.00 94.44 84 SER A N 1
ATOM 674 C CA . SER A 1 84 ? 14.685 -3.506 -10.631 1.00 94.44 84 SER A CA 1
ATOM 675 C C . SER A 1 84 ? 13.213 -3.799 -10.329 1.00 94.44 84 SER A C 1
ATOM 677 O O . SER A 1 84 ? 12.869 -4.112 -9.188 1.00 94.44 84 SER A O 1
ATOM 679 N N . LEU A 1 85 ? 12.348 -3.715 -11.347 1.00 96.12 85 LEU A N 1
ATOM 680 C CA . LEU A 1 85 ? 10.920 -4.013 -11.184 1.00 96.12 85 LEU A CA 1
ATOM 681 C C . LEU A 1 85 ? 10.706 -5.412 -10.593 1.00 96.12 85 LEU A C 1
ATOM 683 O O . LEU A 1 85 ? 9.927 -5.563 -9.664 1.00 96.12 85 LEU A O 1
ATOM 687 N N . GLU A 1 86 ? 11.477 -6.403 -11.046 1.00 96.06 86 GLU A N 1
ATOM 688 C CA . GLU A 1 86 ? 11.482 -7.762 -10.494 1.00 96.06 86 GLU A CA 1
ATOM 689 C C . GLU A 1 86 ? 11.634 -7.774 -8.967 1.00 96.06 86 GLU A C 1
ATOM 691 O O . GLU A 1 86 ? 10.786 -8.312 -8.254 1.00 96.06 86 GLU A O 1
ATOM 696 N N . LYS A 1 87 ? 12.702 -7.152 -8.448 1.00 96.81 87 LYS A N 1
ATOM 697 C CA . LYS A 1 87 ? 12.975 -7.134 -7.008 1.00 96.81 87 LYS A CA 1
ATOM 698 C C . LYS A 1 87 ? 11.871 -6.409 -6.247 1.00 96.81 87 LYS A C 1
ATOM 700 O O . LYS A 1 87 ? 11.509 -6.859 -5.166 1.00 96.81 87 LYS A O 1
ATOM 705 N N . ILE A 1 88 ? 11.320 -5.331 -6.806 1.00 96.94 88 ILE A N 1
ATOM 706 C CA . ILE A 1 88 ? 10.193 -4.610 -6.202 1.00 96.94 88 ILE A CA 1
ATOM 707 C C . ILE A 1 88 ? 8.984 -5.540 -6.065 1.00 96.94 88 ILE A C 1
ATOM 709 O O . ILE A 1 88 ? 8.442 -5.661 -4.970 1.00 96.94 88 ILE A O 1
ATOM 713 N N . LEU A 1 89 ? 8.615 -6.265 -7.126 1.00 96.69 89 LEU A N 1
ATOM 714 C CA . LEU A 1 89 ? 7.483 -7.195 -7.090 1.00 96.69 89 LEU A CA 1
ATOM 715 C C . LEU A 1 89 ? 7.680 -8.319 -6.063 1.00 96.69 89 LEU A C 1
ATOM 717 O O . LEU A 1 89 ? 6.748 -8.641 -5.323 1.00 96.69 89 LEU A O 1
ATOM 721 N N . PHE A 1 90 ? 8.889 -8.881 -5.958 1.00 97.75 90 PHE A N 1
ATOM 722 C CA . PHE A 1 90 ? 9.200 -9.867 -4.918 1.00 97.75 90 PHE A CA 1
ATOM 723 C C . PHE A 1 90 ? 9.136 -9.282 -3.508 1.00 97.75 90 PHE A C 1
ATOM 725 O O . PHE A 1 90 ? 8.570 -9.927 -2.626 1.00 97.75 90 PHE A O 1
ATOM 732 N N . ILE A 1 91 ? 9.662 -8.074 -3.277 1.00 97.81 91 ILE A N 1
ATOM 733 C CA . ILE A 1 91 ? 9.547 -7.416 -1.968 1.00 97.81 91 ILE A CA 1
ATOM 734 C C . ILE A 1 91 ? 8.078 -7.225 -1.603 1.00 97.81 91 ILE A C 1
ATOM 736 O O . ILE A 1 91 ? 7.684 -7.619 -0.510 1.00 97.81 91 ILE A O 1
ATOM 740 N N . THR A 1 92 ? 7.264 -6.673 -2.506 1.00 96.50 92 THR A N 1
ATOM 741 C CA . THR A 1 92 ? 5.834 -6.454 -2.258 1.00 96.50 92 THR A CA 1
ATOM 742 C C . THR A 1 92 ? 5.126 -7.768 -1.942 1.00 96.50 92 THR A C 1
ATOM 744 O O . THR A 1 92 ? 4.381 -7.841 -0.966 1.00 96.50 92 THR A O 1
ATOM 747 N N . TYR A 1 93 ? 5.404 -8.835 -2.697 1.00 96.94 93 TYR A N 1
ATOM 748 C CA . TYR A 1 93 ? 4.860 -10.161 -2.413 1.00 96.94 93 TYR A CA 1
ATOM 749 C C . TYR A 1 93 ? 5.254 -10.638 -1.010 1.00 96.94 93 TYR A C 1
ATOM 751 O O . TYR A 1 93 ? 4.394 -10.959 -0.194 1.00 96.94 93 TYR A O 1
ATOM 759 N N . PHE A 1 94 ? 6.546 -10.655 -0.687 1.00 97.25 94 PHE A N 1
ATOM 760 C CA . PHE A 1 94 ? 7.021 -11.130 0.612 1.00 97.25 94 PHE A CA 1
ATOM 761 C C . PHE A 1 94 ? 6.522 -10.273 1.781 1.00 97.25 94 PHE A C 1
ATOM 763 O O . PHE A 1 94 ? 6.213 -10.812 2.845 1.00 97.25 94 PHE A O 1
ATOM 770 N N . TRP A 1 95 ? 6.364 -8.968 1.572 1.00 97.19 95 TRP A N 1
ATOM 771 C CA . TRP A 1 95 ? 5.784 -8.052 2.546 1.00 97.19 95 TRP A CA 1
ATOM 772 C C . TRP A 1 95 ? 4.323 -8.399 2.860 1.00 97.19 95 TRP A C 1
ATOM 774 O O . TRP A 1 95 ? 3.967 -8.509 4.035 1.00 97.19 95 TRP A O 1
ATOM 784 N N . ILE A 1 96 ? 3.500 -8.665 1.836 1.00 95.25 96 ILE A N 1
ATOM 785 C CA . ILE A 1 96 ? 2.091 -9.077 1.999 1.00 95.25 96 ILE A CA 1
ATOM 786 C C . ILE A 1 96 ? 1.991 -10.350 2.849 1.00 95.25 96 ILE A C 1
ATOM 788 O O . ILE A 1 96 ? 1.155 -10.443 3.749 1.00 95.25 96 ILE A O 1
ATOM 792 N N . TYR A 1 97 ? 2.880 -11.316 2.608 1.00 95.25 97 TYR A N 1
ATOM 793 C CA . TYR A 1 97 ? 2.944 -12.567 3.370 1.00 95.25 97 TYR A CA 1
ATOM 794 C C . TYR A 1 97 ? 3.724 -12.450 4.690 1.00 95.25 97 TYR A C 1
ATOM 796 O O . TYR A 1 97 ? 3.984 -13.464 5.337 1.00 95.25 97 TYR A O 1
ATOM 804 N N . LYS A 1 98 ? 4.056 -11.225 5.122 1.00 95.88 98 LYS A N 1
ATOM 805 C CA . LYS A 1 98 ? 4.707 -10.909 6.406 1.00 95.88 98 LYS A CA 1
ATOM 806 C C . LYS A 1 98 ? 6.027 -11.653 6.616 1.00 95.88 98 LYS A C 1
ATOM 808 O O . LYS A 1 98 ? 6.360 -12.038 7.736 1.00 95.88 98 LYS A O 1
ATOM 813 N N . ILE A 1 99 ? 6.773 -11.856 5.536 1.00 97.06 99 ILE A N 1
ATOM 814 C CA . ILE A 1 99 ? 8.081 -12.500 5.589 1.00 97.06 99 ILE A CA 1
ATOM 815 C C . ILE A 1 99 ? 9.098 -11.553 6.228 1.00 97.06 99 ILE A C 1
ATOM 817 O O . ILE A 1 99 ? 9.052 -10.331 6.048 1.00 97.06 99 ILE A O 1
ATOM 821 N N . ASP A 1 100 ? 10.016 -12.143 6.987 1.00 95.81 100 ASP A N 1
ATOM 822 C CA . ASP A 1 100 ? 11.079 -11.433 7.681 1.00 95.81 100 ASP A CA 1
ATOM 823 C C . ASP A 1 100 ? 12.025 -10.688 6.717 1.00 95.81 100 ASP A C 1
ATOM 825 O O . ASP A 1 100 ? 12.382 -11.188 5.646 1.00 95.81 100 ASP A O 1
ATOM 829 N N . GLN A 1 101 ? 12.445 -9.483 7.111 1.00 96.56 101 GLN A N 1
ATOM 830 C CA . GLN A 1 101 ? 13.267 -8.614 6.266 1.00 96.56 101 GLN A CA 1
ATOM 831 C C . GLN A 1 101 ? 14.669 -9.180 6.042 1.00 96.56 101 GLN A C 1
ATOM 833 O O . GLN A 1 101 ? 15.198 -9.011 4.945 1.00 96.56 101 GLN A O 1
ATOM 838 N N . GLU A 1 102 ? 15.264 -9.876 7.019 1.00 97.19 102 GLU A N 1
ATOM 839 C CA . GLU A 1 102 ? 16.590 -10.485 6.848 1.00 97.19 102 GLU A CA 1
ATOM 840 C C . GLU A 1 102 ? 16.543 -11.598 5.805 1.00 97.19 102 GLU A C 1
ATOM 842 O O . GLU A 1 102 ? 17.420 -11.676 4.939 1.00 97.19 102 GLU A O 1
ATOM 847 N N . PHE A 1 103 ? 15.477 -12.403 5.822 1.00 97.56 103 PHE A N 1
ATOM 848 C CA . PHE A 1 103 ? 15.250 -13.413 4.793 1.00 97.56 103 PHE A CA 1
ATOM 849 C C . PHE A 1 103 ? 15.140 -12.781 3.399 1.00 97.56 103 PHE A C 1
ATOM 851 O O . PHE A 1 103 ? 15.877 -13.170 2.493 1.00 97.56 103 PHE A O 1
ATOM 858 N N . VAL A 1 104 ? 14.269 -11.783 3.215 1.00 97.81 104 VAL A N 1
ATOM 859 C CA . VAL A 1 104 ? 14.069 -11.137 1.900 1.00 97.81 104 VAL A CA 1
ATOM 860 C C . VAL A 1 104 ? 15.348 -10.457 1.414 1.00 97.81 104 VAL A C 1
ATOM 862 O O . VAL A 1 104 ? 15.714 -10.578 0.244 1.00 97.81 104 VAL A O 1
ATOM 865 N N . LYS A 1 105 ? 16.063 -9.790 2.324 1.00 97.75 105 LYS A N 1
ATOM 866 C CA . LYS A 1 105 ? 17.352 -9.147 2.060 1.00 97.75 105 LYS A CA 1
ATOM 867 C C . LYS A 1 105 ? 18.369 -10.140 1.500 1.00 97.75 105 LYS A C 1
ATOM 869 O O . LYS A 1 105 ? 19.007 -9.841 0.491 1.00 97.75 105 LYS A O 1
ATOM 874 N N . HIS A 1 106 ? 18.486 -11.313 2.126 1.00 97.38 106 HIS A N 1
ATOM 875 C CA . HIS A 1 106 ? 19.361 -12.388 1.666 1.00 97.38 106 HIS A CA 1
ATOM 876 C C . HIS A 1 106 ? 18.917 -12.931 0.302 1.00 97.38 106 HIS A C 1
ATOM 878 O O . HIS A 1 106 ? 19.718 -12.966 -0.629 1.00 97.38 106 HIS A O 1
ATOM 884 N N . GLN A 1 107 ? 17.640 -13.302 0.153 1.00 96.38 107 GLN A N 1
ATOM 885 C CA . GLN A 1 107 ? 17.125 -13.903 -1.086 1.00 96.38 107 GLN A CA 1
ATOM 886 C C . GLN A 1 107 ? 17.281 -12.988 -2.305 1.00 96.38 107 GLN A C 1
ATOM 888 O O . GLN A 1 107 ? 17.607 -13.456 -3.391 1.00 96.38 107 GLN A O 1
ATOM 893 N N . LEU A 1 108 ? 17.074 -11.680 -2.135 1.00 96.56 108 LEU A N 1
ATOM 894 C CA . LEU A 1 108 ? 17.108 -10.719 -3.240 1.00 96.56 108 LEU A CA 1
ATOM 895 C C . LEU A 1 108 ? 18.441 -9.966 -3.359 1.00 96.56 108 LEU A C 1
ATOM 897 O O . LEU A 1 108 ? 18.580 -9.110 -4.241 1.00 96.56 108 LEU A O 1
ATOM 901 N N . SER A 1 109 ? 19.418 -10.257 -2.491 1.00 96.88 109 SER A N 1
ATOM 902 C CA . SER A 1 109 ? 20.706 -9.549 -2.420 1.00 96.88 109 SER A CA 1
ATOM 903 C C . SER A 1 109 ? 20.519 -8.025 -2.389 1.00 96.88 109 SER A C 1
ATOM 905 O O . SER A 1 109 ? 20.913 -7.305 -3.312 1.00 96.88 109 SER A O 1
ATOM 907 N N . ILE A 1 110 ? 19.821 -7.539 -1.364 1.00 96.00 110 ILE A N 1
ATOM 908 C CA . ILE A 1 110 ? 19.487 -6.119 -1.165 1.00 96.00 110 ILE A CA 1
ATOM 909 C C . ILE A 1 110 ? 20.199 -5.619 0.095 1.00 96.00 110 ILE A C 1
ATOM 911 O O . ILE A 1 110 ? 20.512 -6.403 0.985 1.00 96.00 110 ILE A O 1
ATOM 915 N N . CYS A 1 111 ? 20.511 -4.327 0.189 1.00 96.25 111 CYS A N 1
ATOM 916 C CA . CYS A 1 111 ? 21.079 -3.783 1.420 1.00 96.25 111 CYS A CA 1
ATOM 917 C C . CYS A 1 111 ? 19.987 -3.518 2.470 1.00 96.25 111 CYS A C 1
ATOM 919 O O . CYS A 1 111 ? 18.807 -3.366 2.152 1.00 96.25 111 CYS A O 1
ATOM 921 N N . ASN A 1 112 ? 20.392 -3.429 3.739 1.00 96.50 112 ASN A N 1
ATOM 922 C CA . ASN A 1 112 ? 19.455 -3.235 4.845 1.00 96.50 112 ASN A CA 1
ATOM 923 C C . ASN A 1 112 ? 18.608 -1.961 4.693 1.00 96.50 112 ASN A C 1
ATOM 925 O O . ASN A 1 112 ? 17.404 -1.990 4.916 1.00 96.50 112 ASN A O 1
ATOM 929 N N . GLN A 1 113 ? 19.232 -0.856 4.278 1.00 97.00 113 GLN A N 1
ATOM 930 C CA . GLN A 1 113 ? 18.524 0.410 4.112 1.00 97.00 113 GLN A CA 1
ATOM 931 C C . GLN A 1 113 ? 17.400 0.284 3.077 1.00 97.00 113 GLN A C 1
ATOM 933 O O . GLN A 1 113 ? 16.253 0.604 3.360 1.00 97.00 113 GLN A O 1
ATOM 938 N N . THR A 1 114 ? 17.704 -0.289 1.911 1.00 96.56 114 THR A N 1
ATOM 939 C CA . THR A 1 114 ? 16.727 -0.431 0.830 1.00 96.56 114 THR A CA 1
ATOM 940 C C . THR A 1 114 ? 15.556 -1.339 1.207 1.00 96.56 114 THR A C 1
ATOM 942 O O . THR A 1 114 ? 14.426 -1.001 0.876 1.00 96.56 114 THR A O 1
ATOM 945 N N . ILE A 1 115 ? 15.769 -2.469 1.898 1.00 97.62 115 ILE A N 1
ATOM 946 C CA . ILE A 1 115 ? 14.637 -3.338 2.280 1.00 97.62 115 ILE A CA 1
ATOM 947 C C . ILE A 1 115 ? 13.719 -2.664 3.308 1.00 97.62 115 ILE A C 1
ATOM 949 O O . ILE A 1 115 ? 12.498 -2.783 3.201 1.00 97.62 115 ILE A O 1
ATOM 953 N N . VAL A 1 116 ? 14.291 -1.905 4.250 1.00 97.00 116 VAL A N 1
ATOM 954 C CA . VAL A 1 116 ? 13.528 -1.111 5.222 1.00 97.00 116 VAL A CA 1
ATOM 955 C C . VAL A 1 116 ? 12.687 -0.059 4.502 1.00 97.00 116 VAL A C 1
ATOM 957 O O . VAL A 1 116 ? 11.486 0.029 4.763 1.00 97.00 116 VAL A O 1
ATOM 960 N N . ASP A 1 117 ? 13.288 0.681 3.567 1.00 96.75 117 ASP A N 1
ATOM 961 C CA . ASP A 1 117 ? 12.598 1.714 2.789 1.00 96.75 117 ASP A CA 1
ATOM 962 C C . ASP A 1 117 ? 11.441 1.115 1.979 1.00 96.75 117 ASP A C 1
ATOM 964 O O . ASP A 1 117 ? 10.319 1.600 2.066 1.00 96.75 117 ASP A O 1
ATOM 968 N N . TRP A 1 118 ? 11.647 -0.007 1.282 1.00 97.12 118 TRP A N 1
ATOM 969 C CA . TRP A 1 118 ? 10.573 -0.657 0.517 1.00 97.12 118 TRP A CA 1
ATOM 970 C C . TRP A 1 118 ? 9.455 -1.232 1.385 1.00 97.12 118 TRP A C 1
ATOM 972 O O . TRP A 1 118 ? 8.286 -1.177 0.998 1.00 97.12 118 TRP A O 1
ATOM 982 N N . TYR A 1 119 ? 9.775 -1.749 2.573 1.00 97.50 119 TYR A N 1
ATOM 983 C CA . TYR A 1 119 ? 8.755 -2.151 3.543 1.00 97.50 119 TYR A CA 1
ATOM 984 C C . TYR A 1 119 ? 7.952 -0.944 4.049 1.00 97.50 119 TYR A C 1
ATOM 986 O O . TYR A 1 119 ? 6.777 -1.108 4.376 1.00 97.50 119 TYR A O 1
ATOM 994 N N . ASN A 1 120 ? 8.558 0.246 4.126 1.00 96.00 120 ASN A N 1
ATOM 995 C CA . ASN A 1 120 ? 7.855 1.491 4.443 1.00 96.00 120 ASN A CA 1
ATOM 996 C C . ASN A 1 120 ? 6.999 1.970 3.269 1.00 96.00 120 ASN A C 1
ATOM 998 O O . ASN A 1 120 ? 5.825 2.232 3.494 1.00 96.00 120 ASN A O 1
ATOM 1002 N N . TYR A 1 121 ? 7.502 1.956 2.033 1.00 96.50 121 TYR A N 1
ATOM 1003 C CA . TYR A 1 121 ? 6.704 2.304 0.850 1.00 96.50 121 TYR A CA 1
ATOM 1004 C C . TYR A 1 121 ? 5.457 1.420 0.715 1.00 96.50 121 TYR A C 1
ATOM 1006 O O . TYR A 1 121 ? 4.382 1.913 0.394 1.00 96.50 121 TYR A O 1
ATOM 1014 N N . CYS A 1 122 ? 5.554 0.122 1.029 1.00 96.25 122 CYS A N 1
ATOM 1015 C CA . CYS A 1 122 ? 4.373 -0.749 1.065 1.00 96.25 122 CYS A CA 1
ATOM 1016 C C . CYS A 1 122 ? 3.364 -0.330 2.154 1.00 96.25 122 CYS A C 1
ATOM 1018 O O . CYS A 1 122 ? 2.158 -0.418 1.938 1.00 96.25 122 CYS A O 1
ATOM 1020 N N . ARG A 1 123 ? 3.835 0.141 3.320 1.00 95.06 123 ARG A N 1
ATOM 1021 C CA . ARG A 1 123 ? 2.956 0.667 4.383 1.00 95.06 123 ARG A CA 1
ATOM 1022 C C . ARG A 1 123 ? 2.307 1.986 3.984 1.00 95.06 123 ARG A C 1
ATOM 1024 O O . ARG A 1 123 ? 1.141 2.171 4.301 1.00 95.06 123 ARG A O 1
ATOM 1031 N N . GLU A 1 124 ? 3.038 2.867 3.310 1.00 94.44 124 GLU A N 1
ATOM 1032 C CA . GLU A 1 124 ? 2.520 4.144 2.809 1.00 94.44 124 GLU A CA 1
ATOM 1033 C C . GLU A 1 124 ? 1.340 3.922 1.863 1.00 94.44 124 GLU A C 1
ATOM 1035 O O . GLU A 1 124 ? 0.304 4.547 2.054 1.00 94.44 124 GLU A O 1
ATOM 1040 N N . VAL A 1 125 ? 1.429 2.941 0.955 1.00 93.12 125 VAL A N 1
ATOM 1041 C CA . VAL A 1 125 ? 0.293 2.554 0.098 1.00 93.12 125 VAL A CA 1
ATOM 1042 C C . VAL A 1 125 ? -0.926 2.142 0.928 1.00 93.12 125 VAL A C 1
ATOM 1044 O O . VAL A 1 125 ? -2.047 2.527 0.615 1.00 93.12 125 VAL A O 1
ATOM 1047 N N . CYS A 1 126 ? -0.740 1.382 2.011 1.00 91.50 126 CYS A N 1
ATOM 1048 C CA . CYS A 1 126 ? -1.858 1.035 2.891 1.00 91.50 126 CYS A CA 1
ATOM 1049 C C . CYS A 1 126 ? -2.443 2.245 3.619 1.00 91.50 126 CYS A C 1
ATOM 1051 O O . CYS A 1 126 ? -3.650 2.279 3.819 1.00 91.50 126 CYS A O 1
ATOM 1053 N N . ILE A 1 127 ? -1.617 3.210 4.025 1.00 88.50 127 ILE A N 1
ATOM 1054 C CA . ILE A 1 127 ? -2.096 4.446 4.656 1.00 88.50 127 ILE A CA 1
ATOM 1055 C C . ILE A 1 127 ? -2.922 5.248 3.650 1.00 88.50 127 ILE A C 1
ATOM 1057 O O . ILE A 1 127 ? -4.038 5.633 3.970 1.00 88.50 127 ILE A O 1
ATOM 1061 N N . GLU A 1 128 ? -2.424 5.418 2.427 1.00 89.69 128 GLU A N 1
ATOM 1062 C CA . GLU A 1 128 ? -3.123 6.146 1.366 1.00 89.69 128 GLU A CA 1
ATOM 1063 C C . GLU A 1 128 ? -4.473 5.494 1.028 1.00 89.69 128 GLU A C 1
ATOM 1065 O O . GLU A 1 128 ? -5.482 6.184 0.939 1.00 89.69 128 GLU A O 1
ATOM 1070 N N . ILE A 1 129 ? -4.528 4.159 0.935 1.00 88.06 129 ILE A N 1
ATOM 1071 C CA . ILE A 1 129 ? -5.793 3.427 0.752 1.00 88.06 129 ILE A CA 1
ATOM 1072 C C . ILE A 1 129 ? -6.741 3.668 1.930 1.00 88.06 129 ILE A C 1
ATOM 1074 O O . ILE A 1 129 ? -7.913 3.953 1.715 1.00 88.06 129 ILE A O 1
ATOM 1078 N N . LEU A 1 130 ? -6.247 3.586 3.170 1.00 84.44 130 LEU A N 1
ATOM 1079 C CA . LEU A 1 130 ? -7.070 3.841 4.356 1.00 84.44 130 LEU A CA 1
ATOM 1080 C C . LEU A 1 130 ? -7.608 5.274 4.395 1.00 84.44 130 LEU A C 1
ATOM 1082 O O . LEU A 1 130 ? -8.706 5.479 4.898 1.00 84.44 130 LEU A O 1
ATOM 1086 N N . GLU A 1 131 ? -6.858 6.252 3.891 1.00 83.94 131 GLU A N 1
ATOM 1087 C CA . GLU A 1 131 ? -7.290 7.649 3.801 1.00 83.94 131 GLU A CA 1
ATOM 1088 C C . GLU A 1 131 ? -8.304 7.869 2.671 1.00 83.94 131 GLU A C 1
ATOM 1090 O O . GLU A 1 131 ? -9.305 8.550 2.888 1.00 83.94 131 GLU A O 1
ATOM 1095 N N . ILE A 1 132 ? -8.080 7.276 1.493 1.00 85.69 132 ILE A N 1
ATOM 1096 C CA . ILE A 1 132 ? -8.985 7.362 0.333 1.00 85.69 132 ILE A CA 1
ATOM 1097 C C . ILE A 1 132 ? -10.323 6.679 0.626 1.00 85.69 132 ILE A C 1
ATOM 1099 O O . ILE A 1 132 ? -11.375 7.229 0.303 1.00 85.69 132 ILE A O 1
ATOM 1103 N N . ASP A 1 133 ? -10.282 5.502 1.250 1.00 82.06 133 ASP A N 1
ATOM 1104 C CA . ASP A 1 133 ? -11.470 4.716 1.589 1.00 82.06 133 ASP A CA 1
ATOM 1105 C C . ASP A 1 133 ? -12.119 5.177 2.907 1.00 82.06 133 ASP A C 1
ATOM 1107 O O . ASP A 1 133 ? -13.149 4.633 3.314 1.00 82.06 133 ASP A O 1
ATOM 1111 N N . SER A 1 134 ? -11.534 6.172 3.588 1.00 79.12 134 SER A N 1
ATOM 1112 C CA . SER A 1 134 ? -12.078 6.715 4.830 1.00 79.12 134 SER A CA 1
ATOM 1113 C C . SER A 1 134 ? -13.393 7.437 4.556 1.00 79.12 134 SER A C 1
ATOM 1115 O O . SER A 1 134 ? -13.438 8.548 4.024 1.00 79.12 134 SER A O 1
ATOM 1117 N N . GLU A 1 135 ? -14.489 6.812 4.966 1.00 85.12 135 GLU A N 1
ATOM 1118 C CA . GLU A 1 135 ? -15.814 7.407 4.946 1.00 85.12 135 GLU A CA 1
ATOM 1119 C C . GLU A 1 135 ? -16.485 7.297 6.312 1.00 85.12 135 GLU A C 1
ATOM 1121 O O . GLU A 1 135 ? -16.116 6.490 7.167 1.00 85.12 135 GLU A O 1
ATOM 1126 N N . LYS A 1 136 ? -17.523 8.111 6.516 1.00 93.75 136 LYS A N 1
ATOM 1127 C CA . LYS A 1 136 ? -18.334 8.030 7.725 1.00 93.75 136 LYS A CA 1
ATOM 1128 C C . LYS A 1 136 ? -19.116 6.715 7.732 1.00 93.75 136 LYS A C 1
ATOM 1130 O O . LYS A 1 136 ? -19.992 6.509 6.885 1.00 93.75 136 LYS A O 1
ATOM 1135 N N . ILE A 1 137 ? -18.838 5.865 8.711 1.00 95.56 137 ILE A N 1
ATOM 1136 C CA . ILE A 1 137 ? -19.444 4.538 8.853 1.00 95.56 137 ILE A CA 1
ATOM 1137 C C . ILE A 1 137 ? -20.694 4.575 9.744 1.00 95.56 137 ILE A C 1
ATOM 1139 O O . ILE A 1 137 ? -21.009 5.591 10.371 1.00 95.56 137 ILE A O 1
ATOM 1143 N N . GLY A 1 138 ? -21.433 3.474 9.807 1.00 97.06 138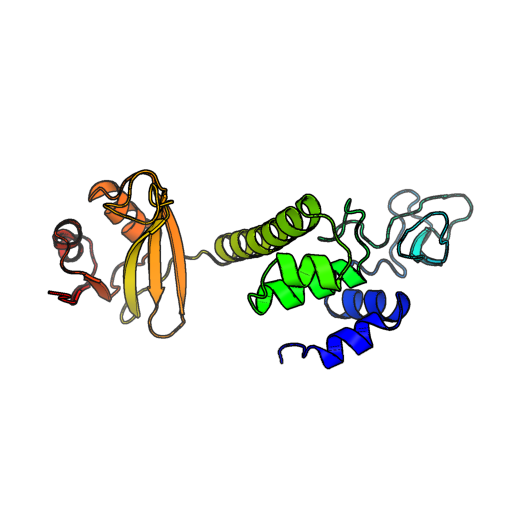 GLY A N 1
ATOM 1144 C CA . GLY A 1 138 ? -22.635 3.329 10.619 1.00 97.06 138 GLY A CA 1
ATOM 1145 C C . GLY A 1 138 ? -23.911 3.837 9.941 1.00 97.06 138 GLY A C 1
ATOM 1146 O O . GLY A 1 138 ? -23.967 4.086 8.731 1.00 97.06 138 GLY A O 1
ATOM 1147 N N . GLY A 1 139 ? -24.946 4.004 10.756 1.00 96.31 139 GLY A N 1
ATOM 1148 C CA . GLY A 1 139 ? -26.305 4.393 10.394 1.00 96.31 139 GLY A CA 1
ATOM 1149 C C . GLY A 1 139 ? -27.334 3.614 11.211 1.00 96.31 139 GLY A C 1
ATOM 1150 O O . GLY A 1 139 ? -26.979 2.744 12.007 1.00 96.31 139 GLY A O 1
ATOM 1151 N N . GLU A 1 140 ? -28.614 3.911 10.997 1.00 95.12 140 GLU A N 1
ATOM 1152 C CA . GLU A 1 140 ? -29.706 3.148 11.609 1.00 95.12 140 GLU A CA 1
ATOM 1153 C C . GLU A 1 140 ? -29.565 1.649 11.310 1.00 95.12 140 GLU A C 1
ATOM 1155 O O . GLU A 1 140 ? -29.344 1.251 10.165 1.00 95.12 140 GLU A O 1
ATOM 1160 N N . ASN A 1 141 ? -29.727 0.819 12.343 1.00 94.69 141 ASN A N 1
ATOM 1161 C CA . ASN A 1 141 ? -29.593 -0.642 12.279 1.00 94.69 141 ASN A CA 1
ATOM 1162 C C . ASN A 1 141 ? -28.190 -1.154 11.897 1.00 94.69 141 ASN A C 1
ATOM 1164 O O . ASN A 1 141 ? -28.043 -2.330 11.568 1.00 94.69 141 ASN A O 1
ATOM 1168 N N . VAL A 1 142 ? -27.155 -0.307 11.947 1.00 97.69 142 VAL A N 1
ATOM 1169 C CA . VAL A 1 142 ? -25.758 -0.717 11.749 1.00 97.69 142 VAL A CA 1
ATOM 1170 C C . VAL A 1 142 ? -25.052 -0.803 13.097 1.00 97.69 142 VAL A C 1
ATOM 1172 O O . VAL A 1 142 ? -25.206 0.069 13.953 1.00 97.69 142 VAL A O 1
ATOM 1175 N N . ILE A 1 143 ? -24.241 -1.849 13.267 1.00 98.12 143 ILE A N 1
ATOM 1176 C CA . ILE A 1 143 ? -23.416 -2.049 14.458 1.00 98.12 143 ILE A CA 1
ATOM 1177 C C . ILE A 1 143 ? -21.965 -1.694 14.142 1.00 98.12 143 ILE A C 1
ATOM 1179 O O . ILE A 1 143 ? -21.360 -2.288 13.243 1.00 98.12 143 ILE A O 1
ATOM 1183 N N . VAL A 1 144 ? -21.398 -0.778 14.926 1.00 97.75 144 VAL A N 1
ATOM 1184 C CA . VAL A 1 144 ? -19.980 -0.400 14.863 1.00 97.75 144 VAL A CA 1
ATOM 1185 C C . VAL A 1 144 ? -19.294 -0.769 16.172 1.00 97.75 144 VAL A C 1
ATOM 1187 O O . VAL A 1 144 ? -19.724 -0.354 17.244 1.00 97.75 144 VAL A O 1
ATOM 1190 N N . GLU A 1 145 ? -18.209 -1.533 16.090 1.00 97.44 145 GLU A N 1
ATOM 1191 C CA . GLU A 1 145 ? -17.321 -1.787 17.228 1.00 97.44 145 GLU A CA 1
ATOM 1192 C C . GLU A 1 145 ? -16.210 -0.742 17.243 1.00 97.44 145 GLU A C 1
ATOM 1194 O O . GLU A 1 145 ? -15.604 -0.503 16.199 1.00 97.44 145 GLU A O 1
ATOM 1199 N N . ILE A 1 146 ? -15.938 -0.134 18.398 1.00 96.19 146 ILE A N 1
ATOM 1200 C CA . ILE A 1 146 ? -14.864 0.852 18.578 1.00 96.19 146 ILE A CA 1
ATOM 1201 C C . ILE A 1 146 ? -13.836 0.375 19.609 1.00 96.19 146 ILE A C 1
ATOM 1203 O O . ILE A 1 146 ? -14.201 -0.289 20.580 1.00 96.19 146 ILE A O 1
ATOM 1207 N N . ASP A 1 147 ? -12.563 0.727 19.408 1.00 94.00 147 ASP A N 1
ATOM 1208 C CA . ASP A 1 147 ? -11.475 0.398 20.341 1.00 94.00 147 ASP A CA 1
ATOM 1209 C C . ASP A 1 147 ? -10.305 1.400 20.277 1.00 94.00 147 ASP A C 1
ATOM 1211 O O . ASP A 1 147 ? -10.050 2.046 19.250 1.00 94.00 147 ASP A O 1
ATOM 1215 N N . GLU A 1 148 ? -9.547 1.488 21.374 1.00 92.00 148 GLU A N 1
ATOM 1216 C CA . GLU A 1 148 ? -8.318 2.268 21.498 1.00 92.00 148 GLU A CA 1
ATOM 1217 C C . GLU A 1 148 ? -7.091 1.379 21.672 1.00 92.00 148 GLU A C 1
ATOM 1219 O O . GLU A 1 148 ? -6.856 0.751 22.709 1.00 92.00 148 GLU A O 1
ATOM 1224 N N . SER A 1 149 ? -6.173 1.478 20.720 1.00 89.56 149 SER A N 1
ATOM 1225 C CA . SER A 1 149 ? -4.895 0.784 20.778 1.00 89.56 149 SER A CA 1
ATOM 1226 C C . SER A 1 149 ? -3.731 1.763 20.915 1.00 89.56 149 SER A C 1
ATOM 1228 O O . SER A 1 149 ? -3.548 2.675 20.113 1.00 89.56 149 SER A O 1
ATOM 1230 N N . LYS A 1 150 ? -2.890 1.562 21.939 1.00 86.69 150 LYS A N 1
ATOM 1231 C CA . LYS A 1 150 ? -1.634 2.315 22.101 1.00 86.69 150 LYS A CA 1
ATOM 1232 C C . LYS A 1 150 ? -0.465 1.583 21.448 1.00 86.69 150 LYS A C 1
ATOM 1234 O O . LYS A 1 150 ? -0.033 0.540 21.953 1.00 86.69 150 LYS A O 1
ATOM 1239 N N . PHE A 1 151 ? 0.098 2.179 20.405 1.00 83.62 151 PHE A N 1
ATOM 1240 C CA . PHE A 1 151 ? 1.278 1.701 19.694 1.00 83.62 151 PHE A CA 1
ATOM 1241 C C . PHE A 1 151 ? 2.534 2.383 20.238 1.00 83.62 151 PHE A C 1
ATOM 1243 O O . PHE A 1 151 ? 2.704 3.591 20.125 1.00 83.62 151 PHE A O 1
ATOM 1250 N N . GLY A 1 152 ? 3.433 1.612 20.848 1.00 77.75 152 GLY A N 1
ATOM 1251 C CA . GLY A 1 152 ? 4.677 2.134 21.416 1.00 77.75 152 GLY A CA 1
ATOM 1252 C C . GLY A 1 152 ? 5.666 1.023 21.751 1.00 77.75 152 GLY A C 1
ATOM 1253 O O . GLY A 1 152 ? 5.276 -0.134 21.948 1.00 77.75 152 GLY A O 1
ATOM 1254 N N . LYS A 1 153 ? 6.959 1.359 21.814 1.00 62.72 153 LYS A N 1
ATOM 1255 C CA . LYS A 1 153 ? 8.003 0.398 22.194 1.00 62.72 153 LYS A CA 1
ATOM 1256 C C . LYS A 1 153 ? 8.026 0.240 23.712 1.00 62.72 153 LYS A C 1
ATOM 1258 O O . LYS A 1 153 ? 8.058 1.209 24.459 1.00 62.72 153 LYS A O 1
ATOM 1263 N N . ARG A 1 154 ? 8.058 -1.004 24.192 1.00 63.16 154 ARG A N 1
ATOM 1264 C CA . ARG A 1 154 ? 8.355 -1.272 25.606 1.00 63.16 154 ARG A CA 1
ATOM 1265 C C . ARG A 1 154 ? 9.831 -0.978 25.856 1.00 63.16 154 ARG A C 1
ATOM 1267 O O . ARG A 1 154 ? 10.677 -1.521 25.144 1.00 63.16 154 ARG A O 1
ATOM 1274 N N . LYS A 1 155 ? 10.158 -0.223 26.905 1.00 54.88 155 LYS A N 1
ATOM 1275 C CA . LYS A 1 155 ? 11.541 -0.171 27.394 1.00 54.88 155 LYS A CA 1
ATOM 1276 C C . LYS A 1 155 ? 11.932 -1.588 27.854 1.00 54.88 155 LYS A C 1
ATOM 1278 O O . LYS A 1 155 ? 11.275 -2.154 28.719 1.00 54.88 155 LYS A O 1
ATOM 1283 N N . TYR A 1 156 ? 12.943 -2.195 27.231 1.00 59.53 156 TYR A N 1
ATOM 1284 C CA . TYR A 1 156 ? 13.462 -3.537 27.566 1.00 59.53 156 TYR A CA 1
ATOM 1285 C C . TYR A 1 156 ? 12.448 -4.702 27.527 1.00 59.53 156 TYR A C 1
ATOM 1287 O O . TYR A 1 156 ? 12.592 -5.664 28.279 1.00 59.53 156 TYR A O 1
ATOM 1295 N N . HIS A 1 157 ? 11.403 -4.634 26.689 1.00 59.16 157 HIS A N 1
ATOM 1296 C CA . HIS A 1 157 ? 10.342 -5.660 26.573 1.00 59.16 157 HIS A CA 1
ATOM 1297 C C . HIS A 1 157 ? 9.586 -6.013 27.879 1.00 59.16 157 HIS A C 1
ATOM 1299 O O . HIS A 1 157 ? 8.698 -6.869 27.854 1.00 59.16 157 HIS A O 1
ATOM 1305 N N . LYS A 1 158 ? 9.855 -5.317 28.994 1.00 56.25 158 LYS A N 1
ATOM 1306 C CA . LYS A 1 158 ? 9.285 -5.543 30.333 1.00 56.25 158 LYS A CA 1
ATOM 1307 C C . LYS A 1 158 ? 8.634 -4.255 30.862 1.00 56.25 158 LYS A C 1
ATOM 1309 O O . LYS A 1 158 ? 9.125 -3.163 30.607 1.00 56.25 158 LYS A O 1
ATOM 1314 N N . GLY A 1 159 ? 7.550 -4.377 31.631 1.00 62.78 159 GLY A N 1
ATOM 1315 C CA . GLY A 1 159 ? 6.892 -3.245 32.311 1.00 62.78 159 GLY A CA 1
ATOM 1316 C C . GLY A 1 159 ? 5.759 -2.551 31.532 1.00 62.78 159 GLY A C 1
ATOM 1317 O O . GLY A 1 159 ? 5.339 -3.011 30.468 1.00 62.78 159 GLY A O 1
ATOM 1318 N N . ARG A 1 160 ? 5.222 -1.456 32.105 1.00 57.72 160 ARG A N 1
ATOM 1319 C CA . ARG A 1 160 ? 4.135 -0.640 31.517 1.00 57.72 160 ARG A CA 1
ATOM 1320 C C . ARG A 1 160 ? 4.570 -0.031 30.175 1.00 57.72 160 ARG A C 1
ATOM 1322 O O . ARG A 1 160 ? 5.726 0.338 30.005 1.00 57.72 160 ARG A O 1
ATOM 1329 N N . ARG A 1 161 ? 3.631 0.096 29.227 1.00 56.66 161 ARG A N 1
ATOM 1330 C CA . ARG A 1 161 ? 3.839 0.803 27.948 1.00 56.66 161 ARG A CA 1
ATOM 1331 C C . ARG A 1 161 ? 4.144 2.283 28.242 1.00 56.66 161 ARG A C 1
ATOM 1333 O O . ARG A 1 161 ? 3.286 2.962 28.803 1.00 56.66 161 ARG A O 1
ATOM 1340 N N . VAL A 1 162 ? 5.322 2.781 27.867 1.00 60.22 162 VAL A N 1
ATOM 1341 C CA . VAL A 1 162 ? 5.704 4.200 28.010 1.00 60.22 162 VAL A CA 1
ATOM 1342 C C . VAL A 1 162 ? 6.204 4.710 26.657 1.00 60.22 162 VAL A C 1
ATOM 1344 O O . VAL A 1 162 ? 6.962 4.003 26.006 1.00 60.22 162 VAL A O 1
ATOM 1347 N N . GLU A 1 163 ? 5.719 5.898 26.275 1.00 65.94 163 GLU A N 1
ATOM 1348 C CA . GLU A 1 163 ? 5.835 6.584 24.972 1.00 65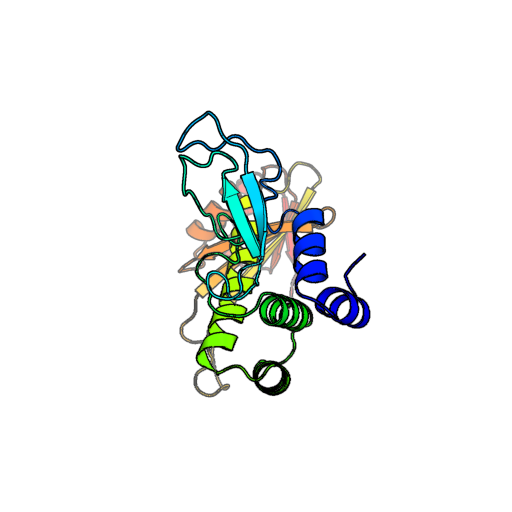.94 163 GLU A CA 1
ATOM 1349 C C . GLU A 1 163 ? 5.283 5.825 23.750 1.00 65.94 163 GLU A C 1
ATOM 1351 O O . GLU A 1 163 ? 5.678 4.706 23.423 1.00 65.94 163 GLU A O 1
ATOM 1356 N N . GLY A 1 164 ? 4.296 6.423 23.085 1.00 75.12 164 GLY A N 1
ATOM 1357 C CA . GLY A 1 164 ? 3.630 5.809 21.943 1.00 75.12 164 GLY A CA 1
ATOM 1358 C C . GLY A 1 164 ? 2.385 6.567 21.505 1.00 75.12 164 GLY A C 1
ATOM 1359 O O . GLY A 1 164 ? 1.792 7.294 22.302 1.00 75.12 164 GLY A O 1
ATOM 1360 N N . GLN A 1 165 ? 1.998 6.344 20.256 1.00 88.44 165 GLN A N 1
ATOM 1361 C CA . GLN A 1 165 ? 0.842 6.935 19.599 1.00 88.44 165 GLN A CA 1
ATOM 1362 C C . GLN A 1 165 ? -0.423 6.154 19.968 1.00 88.44 165 GLN A C 1
ATOM 1364 O O . GLN A 1 165 ? -0.423 4.919 19.934 1.00 88.44 165 GLN A O 1
ATOM 1369 N N . TRP A 1 166 ? -1.504 6.846 20.326 1.00 90.75 166 TRP A N 1
ATOM 1370 C CA . TRP A 1 166 ? -2.816 6.206 20.383 1.00 90.75 166 TRP A CA 1
ATOM 1371 C C . TRP A 1 166 ? -3.431 6.184 18.992 1.00 90.75 166 TRP A C 1
ATOM 1373 O O . TRP A 1 166 ? -3.332 7.156 18.247 1.00 90.75 166 TRP A O 1
ATOM 1383 N N . VAL A 1 167 ? -4.079 5.076 18.668 1.00 91.56 167 VAL A N 1
ATOM 1384 C CA . VAL A 1 167 ? -4.942 4.950 17.502 1.00 91.56 167 VAL A CA 1
ATOM 1385 C C . VAL A 1 167 ? -6.313 4.547 18.012 1.00 91.56 167 VAL A C 1
ATOM 1387 O O . VAL A 1 167 ? -6.441 3.561 18.739 1.00 91.56 167 VAL A O 1
ATOM 1390 N N . PHE A 1 168 ? -7.310 5.338 17.652 1.00 93.69 168 PHE A N 1
ATOM 1391 C CA . PHE A 1 168 ? -8.716 5.021 17.830 1.00 93.69 168 PHE A CA 1
ATOM 1392 C C . PHE A 1 168 ? -9.267 4.534 16.499 1.00 93.69 168 PHE A C 1
ATOM 1394 O O . PHE A 1 168 ? -8.939 5.105 15.459 1.00 93.69 168 PHE A O 1
ATOM 1401 N N . GLY A 1 169 ? -10.083 3.492 16.508 1.00 93.88 169 GLY A N 1
ATOM 1402 C CA . GLY A 1 169 ? -10.713 3.012 15.288 1.00 93.88 169 GLY A CA 1
ATOM 1403 C C . GLY A 1 169 ? -12.099 2.462 15.543 1.00 93.88 169 GLY A C 1
ATOM 1404 O O . GLY A 1 169 ? -12.453 2.140 16.677 1.00 93.88 169 GLY A O 1
ATOM 1405 N N . GLY A 1 170 ? -12.863 2.356 14.464 1.00 94.69 170 GLY A N 1
ATOM 1406 C CA . GLY A 1 170 ? -14.157 1.695 14.463 1.00 94.69 170 GLY A CA 1
ATOM 1407 C C . GLY A 1 170 ? -14.331 0.834 13.223 1.00 94.69 170 GLY A C 1
ATOM 1408 O O . GLY A 1 170 ? -13.810 1.182 12.164 1.00 94.69 170 GLY A O 1
ATOM 1409 N N . ILE A 1 171 ? -15.053 -0.277 13.357 1.00 94.94 171 ILE A N 1
ATOM 1410 C CA . ILE A 1 171 ? -15.354 -1.213 12.268 1.00 94.94 171 ILE A CA 1
ATOM 1411 C C . ILE A 1 171 ? -16.832 -1.614 12.284 1.00 94.94 171 ILE A C 1
ATOM 1413 O O . ILE A 1 171 ? -17.382 -1.986 13.321 1.00 94.94 171 ILE A O 1
ATOM 1417 N N . GLU A 1 172 ? -17.483 -1.570 11.124 1.00 96.31 172 GLU A N 1
ATOM 1418 C CA . GLU A 1 172 ? -18.821 -2.137 10.940 1.00 96.31 172 GLU A CA 1
ATOM 1419 C C . GLU A 1 172 ? -18.766 -3.667 10.994 1.00 96.31 172 GLU A C 1
ATOM 1421 O O . GLU A 1 172 ? -17.967 -4.302 10.293 1.00 96.31 172 GLU A O 1
ATOM 1426 N N . ARG A 1 173 ? -19.651 -4.291 11.781 1.00 95.50 173 ARG A N 1
ATOM 1427 C CA . ARG A 1 173 ? -19.666 -5.756 11.926 1.00 95.50 173 ARG A CA 1
ATOM 1428 C C . ARG A 1 173 ? -19.880 -6.490 10.609 1.00 95.50 173 ARG A C 1
ATOM 1430 O O . ARG A 1 173 ? -19.194 -7.486 10.378 1.00 95.50 173 ARG A O 1
ATOM 1437 N N . ASP A 1 174 ? -20.778 -6.000 9.763 1.00 94.31 174 ASP A N 1
ATOM 1438 C CA . ASP A 1 174 ? -21.188 -6.720 8.557 1.00 94.31 174 ASP A CA 1
ATOM 1439 C C . ASP A 1 174 ? -20.335 -6.337 7.346 1.00 94.31 174 ASP A C 1
ATOM 1441 O O . ASP A 1 174 ? -19.684 -7.194 6.749 1.00 94.31 174 ASP A O 1
ATOM 1445 N N . SER A 1 175 ? -20.277 -5.045 7.009 1.00 93.06 175 SER A N 1
ATOM 1446 C CA . SER A 1 175 ? -19.582 -4.566 5.806 1.00 93.06 175 SER A CA 1
ATOM 1447 C C . SER A 1 175 ? -18.055 -4.559 5.933 1.00 93.06 175 SER A C 1
ATOM 1449 O O . SER A 1 175 ? -17.358 -4.517 4.921 1.00 93.06 175 SER A O 1
ATOM 1451 N N . LYS A 1 176 ? -17.535 -4.574 7.170 1.00 91.56 176 LYS A N 1
ATOM 1452 C CA . LYS A 1 176 ? -16.114 -4.386 7.514 1.00 91.56 176 LYS A CA 1
ATOM 1453 C C . LYS A 1 176 ? -15.531 -3.020 7.138 1.00 91.56 176 LYS A C 1
ATOM 1455 O O . LYS A 1 176 ? -14.319 -2.829 7.268 1.00 91.56 176 LYS A O 1
ATOM 1460 N N . LYS A 1 177 ? -16.364 -2.052 6.741 1.00 91.50 177 LYS A N 1
ATOM 1461 C CA . LYS A 1 177 ? -15.941 -0.652 6.609 1.00 91.50 177 LYS A CA 1
ATOM 1462 C C . LYS A 1 177 ? -15.376 -0.170 7.935 1.00 91.50 177 LYS A C 1
ATOM 1464 O O . LYS A 1 177 ? -15.938 -0.466 8.989 1.00 91.50 177 LYS A O 1
ATOM 1469 N N . SER A 1 178 ? -14.247 0.522 7.871 1.00 91.81 178 SER A N 1
ATOM 1470 C CA . SER A 1 178 ? -13.479 0.889 9.054 1.00 91.81 178 SER A CA 1
ATOM 1471 C C . SER A 1 178 ? -12.938 2.305 8.933 1.00 91.81 178 SER A C 1
ATOM 1473 O O . SER A 1 178 ? -12.620 2.743 7.832 1.00 91.81 178 SER A O 1
ATOM 1475 N N . PHE A 1 179 ? -12.759 2.979 10.064 1.00 91.94 179 PHE A N 1
ATOM 1476 C CA . PHE A 1 179 ? -11.956 4.198 10.151 1.00 91.94 179 PHE A CA 1
ATOM 1477 C C . PHE A 1 179 ? -10.871 4.035 11.213 1.00 91.94 179 PHE A C 1
ATOM 1479 O O . PHE A 1 179 ? -11.038 3.295 12.187 1.00 91.94 179 PHE A O 1
ATOM 1486 N N . PHE A 1 180 ? -9.772 4.768 11.045 1.00 91.12 180 PHE A N 1
ATOM 1487 C CA . PHE A 1 180 ? -8.676 4.831 12.007 1.00 91.12 180 PHE A CA 1
ATOM 1488 C C . PHE A 1 180 ? -8.218 6.277 12.172 1.00 91.12 180 PHE A C 1
ATOM 1490 O O . PHE A 1 180 ? -8.060 7.006 11.197 1.00 91.12 180 PHE A O 1
ATOM 1497 N N . ALA A 1 181 ? -7.976 6.688 13.410 1.00 89.94 181 ALA A N 1
ATOM 1498 C CA . ALA A 1 181 ? -7.545 8.028 13.761 1.00 89.94 181 ALA A CA 1
ATOM 1499 C C . ALA A 1 181 ? -6.386 7.966 14.757 1.00 89.94 181 ALA A C 1
ATOM 1501 O O . ALA A 1 181 ? -6.505 7.423 15.857 1.00 89.94 181 ALA A O 1
ATOM 1502 N N . SER A 1 182 ? -5.256 8.552 14.370 1.00 90.19 182 SER A N 1
ATOM 1503 C CA . SER A 1 182 ? -4.118 8.761 15.261 1.00 90.19 182 SER A CA 1
ATOM 1504 C C . SER A 1 182 ? -4.412 9.929 16.208 1.00 90.19 182 SER A C 1
ATOM 1506 O O . SER A 1 182 ? -4.728 11.026 15.750 1.00 90.19 182 SER A O 1
ATOM 1508 N N . VAL A 1 183 ? -4.315 9.713 17.523 1.00 90.38 183 VAL A N 1
ATOM 1509 C CA . VAL A 1 183 ? -4.577 10.738 18.550 1.00 90.38 183 VAL A CA 1
ATOM 1510 C C . VAL A 1 183 ? -3.472 10.811 19.591 1.00 90.38 183 VAL A C 1
ATOM 1512 O O . VAL A 1 183 ? -2.913 9.798 20.004 1.00 90.38 183 VAL A O 1
ATOM 1515 N N . GLU A 1 184 ? -3.153 12.016 20.056 1.00 87.75 184 GLU A N 1
ATOM 1516 C CA . GLU A 1 184 ? -2.150 12.207 21.112 1.00 87.75 184 GLU A CA 1
ATOM 1517 C C . GLU A 1 184 ? -2.639 11.679 22.468 1.00 87.75 184 GLU A C 1
ATOM 1519 O O . GLU A 1 184 ? -1.885 11.088 23.246 1.00 87.75 184 GLU A O 1
ATOM 1524 N N . ASN A 1 185 ? -3.928 11.870 22.751 1.00 85.38 185 ASN A N 1
ATOM 1525 C CA . ASN A 1 185 ? -4.570 11.461 23.987 1.00 85.38 185 ASN A CA 1
ATOM 1526 C C . ASN A 1 185 ? -5.953 10.859 23.717 1.00 85.38 185 ASN A C 1
ATOM 1528 O O . ASN A 1 185 ? -6.596 11.138 22.711 1.00 85.38 185 ASN A O 1
ATOM 1532 N N . ARG A 1 186 ? -6.404 10.032 24.659 1.00 88.62 186 ARG A N 1
ATOM 1533 C CA . ARG A 1 186 ? -7.743 9.443 24.681 1.00 88.62 186 ARG A CA 1
ATOM 1534 C C . ARG A 1 186 ? -8.601 10.145 25.728 1.00 88.62 186 ARG A C 1
ATOM 1536 O O . ARG A 1 186 ? -9.000 9.530 26.706 1.00 88.62 186 ARG A O 1
ATOM 1543 N N . THR A 1 187 ? -8.768 11.461 25.649 1.00 90.44 187 THR A N 1
ATOM 1544 C CA . THR A 1 187 ? -9.759 12.115 26.519 1.00 90.44 187 THR A CA 1
ATOM 1545 C C . THR A 1 187 ? -11.163 11.828 25.999 1.00 90.44 187 THR A C 1
ATOM 1547 O O . THR A 1 187 ? -11.349 11.483 24.828 1.00 90.44 187 THR A O 1
ATOM 1550 N N . LYS A 1 188 ? -12.162 11.974 26.873 1.00 91.00 188 LYS A N 1
ATOM 1551 C CA . LYS A 1 188 ? -13.569 11.821 26.496 1.00 91.00 188 LYS A CA 1
ATOM 1552 C C . LYS A 1 188 ? -13.925 12.755 25.341 1.00 91.00 188 LYS A C 1
ATOM 1554 O O . LYS A 1 188 ? -14.587 12.339 24.400 1.00 91.00 188 LYS A O 1
ATOM 1559 N N . GLU A 1 189 ? -13.454 13.994 25.401 1.00 92.75 189 GLU A N 1
ATOM 1560 C CA . GLU A 1 189 ? -13.726 15.037 24.414 1.00 92.75 189 GLU A CA 1
ATOM 1561 C C . GLU A 1 189 ? -13.128 14.674 23.050 1.00 92.75 189 GLU A C 1
ATOM 1563 O O . GLU A 1 189 ? -13.821 14.757 22.036 1.00 92.75 189 GLU A O 1
ATOM 1568 N N . THR A 1 190 ? -11.872 14.212 23.028 1.00 93.06 190 THR A N 1
ATOM 1569 C CA . THR A 1 190 ? -11.185 13.790 21.799 1.00 93.06 190 THR A CA 1
ATOM 1570 C C . THR A 1 190 ? -11.915 12.628 21.131 1.00 93.06 190 THR A C 1
ATOM 1572 O O . THR A 1 190 ? -12.191 12.672 19.932 1.00 93.06 190 THR A O 1
ATOM 1575 N N . LEU A 1 191 ? -12.270 11.597 21.899 1.00 94.38 191 LEU A N 1
ATOM 1576 C CA . LEU A 1 191 ? -12.890 10.392 21.347 1.00 94.38 191 LEU A CA 1
ATOM 1577 C C . LEU A 1 191 ? -14.348 10.608 20.960 1.00 94.38 191 LEU A C 1
ATOM 1579 O O . LEU A 1 191 ? -14.765 10.153 19.900 1.00 94.38 191 LEU A O 1
ATOM 1583 N N . LEU A 1 192 ? -15.108 11.370 21.746 1.00 94.50 192 LEU A N 1
ATOM 1584 C CA . LEU A 1 192 ? -16.476 11.727 21.387 1.00 94.50 192 LEU A CA 1
ATOM 1585 C C . LEU A 1 192 ? -16.522 12.545 20.093 1.00 94.50 192 LEU A C 1
ATOM 1587 O O . LEU A 1 192 ? -17.387 12.309 19.250 1.00 94.50 192 LEU A O 1
ATOM 1591 N N . LYS A 1 193 ? -15.578 13.478 19.907 1.00 94.81 193 LYS A N 1
ATOM 1592 C CA . LYS A 1 193 ? -15.441 14.214 18.646 1.00 94.81 193 LYS A CA 1
ATOM 1593 C C . LYS A 1 193 ? -15.190 13.256 17.481 1.00 94.81 193 LYS A C 1
ATOM 1595 O O . LYS A 1 193 ? -15.896 13.332 16.483 1.00 94.81 193 LYS A O 1
ATOM 1600 N N . LEU A 1 194 ? -14.248 12.323 17.620 1.00 94.88 194 LEU A N 1
ATOM 1601 C CA . LEU A 1 194 ? -13.959 11.343 16.569 1.00 94.88 194 LEU A CA 1
ATOM 1602 C C . LEU A 1 194 ? -15.144 10.432 16.259 1.00 94.88 194 LEU A C 1
ATOM 1604 O O . LEU A 1 194 ? -15.400 10.167 15.088 1.00 94.88 194 LEU A O 1
ATOM 1608 N N . ILE A 1 195 ? -15.888 9.992 17.271 1.00 96.06 195 ILE A N 1
ATOM 1609 C CA . ILE A 1 195 ? -17.116 9.214 17.081 1.00 96.06 195 ILE A CA 1
ATOM 1610 C C . ILE A 1 195 ? -18.124 10.019 16.263 1.00 96.06 195 ILE A C 1
ATOM 1612 O O . ILE A 1 195 ? -18.638 9.522 15.270 1.00 96.06 195 ILE A O 1
ATOM 1616 N N . LYS A 1 196 ? -18.365 11.286 16.610 1.00 95.44 196 LYS A N 1
ATOM 1617 C CA . LYS A 1 196 ? -19.306 12.136 15.867 1.00 95.44 196 LYS A CA 1
ATOM 1618 C C . LYS A 1 196 ? -18.842 12.458 14.453 1.00 95.44 196 LYS A C 1
ATOM 1620 O O . LYS A 1 196 ? -19.685 12.568 13.564 1.00 95.44 196 LYS A O 1
ATOM 1625 N N . ASP A 1 197 ? -17.540 12.606 14.235 1.00 94.88 197 ASP A N 1
ATOM 1626 C CA . ASP A 1 197 ? -16.975 12.887 12.915 1.00 94.88 197 ASP A CA 1
ATOM 1627 C C . ASP A 1 197 ? -17.070 11.644 12.006 1.00 94.88 197 ASP A C 1
ATOM 1629 O O . ASP A 1 197 ? -17.448 11.772 10.841 1.00 94.88 197 ASP A O 1
ATOM 1633 N N . ASN A 1 198 ? -16.843 10.440 12.550 1.00 95.19 198 ASN A N 1
ATOM 1634 C CA . ASN A 1 198 ? -16.658 9.208 11.769 1.00 95.19 198 ASN A CA 1
ATOM 1635 C C . ASN A 1 198 ? -17.814 8.194 11.842 1.00 95.19 198 ASN A C 1
ATOM 1637 O O . ASN A 1 198 ? -17.858 7.285 11.019 1.00 95.19 198 ASN A O 1
ATOM 1641 N N . ILE A 1 199 ? -18.772 8.348 12.760 1.00 97.06 199 ILE A N 1
ATOM 1642 C CA . ILE A 1 199 ? -19.911 7.432 12.932 1.00 97.06 199 ILE A CA 1
ATOM 1643 C C . ILE A 1 199 ? -21.228 8.198 12.771 1.00 97.06 199 ILE A C 1
ATOM 1645 O O . ILE A 1 199 ? -21.433 9.265 13.357 1.00 97.06 199 ILE A O 1
ATOM 1649 N N . LYS A 1 200 ? -22.133 7.690 11.930 1.00 97.19 200 LYS A N 1
ATOM 1650 C CA . LYS A 1 200 ? -23.451 8.302 11.699 1.00 97.19 200 LYS A CA 1
ATOM 1651 C C . LYS A 1 200 ? -24.349 8.167 12.944 1.00 97.19 200 LYS A C 1
ATOM 1653 O O . LYS A 1 200 ? -24.303 7.130 13.606 1.00 97.19 200 LYS A O 1
ATOM 1658 N N . PRO A 1 201 ? -25.187 9.169 13.265 1.00 95.50 201 PRO A N 1
ATOM 1659 C CA . PRO A 1 201 ? -26.202 9.039 14.314 1.00 95.50 201 PRO A CA 1
ATOM 1660 C C . PRO A 1 201 ? -27.138 7.845 14.073 1.00 95.50 201 PRO A C 1
ATOM 1662 O O . PRO A 1 201 ? -27.308 7.413 12.933 1.00 95.50 201 PRO A O 1
ATOM 1665 N N . GLY A 1 202 ? -27.738 7.315 15.140 1.00 95.38 202 GLY A N 1
ATOM 1666 C CA . GLY A 1 202 ? -28.614 6.137 15.091 1.00 95.38 202 GLY A CA 1
ATOM 1667 C C . GLY A 1 202 ? -27.878 4.794 15.012 1.00 95.38 202 GLY A C 1
ATOM 1668 O O . GLY A 1 202 ? -28.523 3.751 15.002 1.00 95.38 202 GLY A O 1
ATOM 1669 N N . THR A 1 203 ? -26.542 4.810 14.977 1.00 97.88 203 THR A N 1
ATOM 1670 C CA . THR A 1 203 ? -25.703 3.602 15.027 1.00 97.88 203 THR A CA 1
ATOM 1671 C C . THR A 1 203 ? -25.738 2.969 16.415 1.00 97.88 203 THR A C 1
ATOM 1673 O O . THR A 1 203 ? -25.663 3.678 17.425 1.00 97.88 203 THR A O 1
ATOM 1676 N N . THR A 1 204 ? -25.741 1.638 16.463 1.00 98.00 204 THR A N 1
ATOM 1677 C CA . THR A 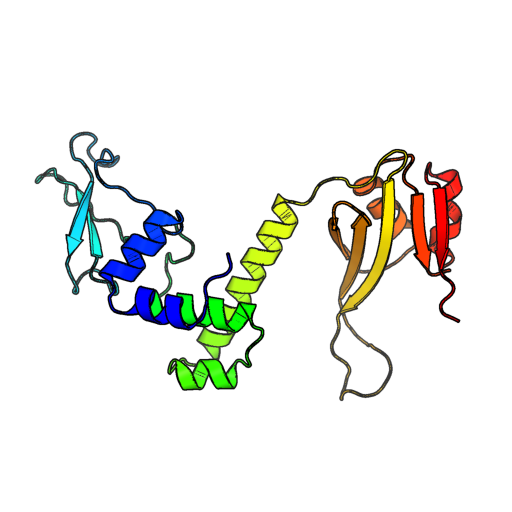1 204 ? -25.444 0.878 17.680 1.00 98.00 204 THR A CA 1
ATOM 1678 C C . THR A 1 204 ? -23.929 0.731 17.821 1.00 98.00 204 THR A C 1
ATOM 1680 O O . THR A 1 204 ? -23.278 0.009 17.065 1.00 98.00 204 THR A O 1
ATOM 1683 N N . ILE A 1 205 ? -23.343 1.434 18.784 1.00 97.62 205 ILE A N 1
ATOM 1684 C CA . ILE A 1 205 ? -21.916 1.373 19.097 1.00 97.62 205 ILE A CA 1
ATOM 1685 C C . ILE A 1 205 ? -21.671 0.294 20.150 1.00 97.62 205 ILE A C 1
ATOM 1687 O O . ILE A 1 205 ? -22.347 0.248 21.178 1.00 97.62 205 ILE A O 1
ATOM 1691 N N . ILE A 1 206 ? -20.661 -0.541 19.919 1.00 96.19 206 ILE A N 1
ATOM 1692 C CA . ILE A 1 206 ? -20.142 -1.502 20.892 1.00 96.19 206 ILE A CA 1
ATOM 1693 C C . ILE A 1 206 ? -18.734 -1.075 21.299 1.00 96.19 206 ILE A C 1
ATOM 1695 O O . ILE A 1 206 ? -17.869 -0.905 20.443 1.00 96.19 206 ILE A O 1
ATOM 1699 N N . SER A 1 207 ? -18.493 -0.929 22.600 1.00 93.62 207 SER A N 1
ATOM 1700 C CA . SER A 1 207 ? -17.163 -0.630 23.150 1.00 93.62 207 SER A CA 1
ATOM 1701 C C . SER A 1 207 ? -16.894 -1.424 24.428 1.00 93.62 207 SER A C 1
ATOM 1703 O O . SER A 1 207 ? -17.782 -2.097 24.966 1.00 93.62 207 SER A O 1
ATOM 1705 N N . ASP A 1 208 ? -15.684 -1.296 24.969 1.00 86.62 208 ASP A N 1
ATOM 1706 C CA . ASP A 1 208 ? -15.399 -1.712 26.340 1.00 86.62 208 ASP A CA 1
ATOM 1707 C C . ASP A 1 208 ? -16.180 -0.864 27.375 1.00 86.62 208 ASP A C 1
ATOM 1709 O O . ASP A 1 208 ? -16.839 0.135 27.059 1.00 86.62 208 ASP A O 1
ATOM 1713 N N . CYS A 1 209 ? -16.125 -1.269 28.646 1.00 82.56 209 CYS A N 1
ATOM 1714 C CA . CYS A 1 209 ? -16.796 -0.580 29.756 1.00 82.56 209 CYS A CA 1
ATOM 1715 C C . CYS A 1 209 ? -16.110 0.734 30.192 1.00 82.56 209 CYS A C 1
ATOM 1717 O O . CYS A 1 209 ? -16.220 1.126 31.362 1.00 82.56 209 CYS A O 1
ATOM 1719 N N . TRP A 1 210 ? -15.367 1.416 29.320 1.00 82.19 210 TRP A N 1
ATOM 1720 C CA . TRP A 1 210 ? -14.665 2.632 29.707 1.00 82.19 210 TRP A CA 1
ATOM 1721 C C . TRP A 1 210 ? -15.617 3.832 29.862 1.00 82.19 210 TRP A C 1
ATOM 1723 O O . TRP A 1 210 ? -16.438 4.142 29.000 1.00 82.19 210 TRP A O 1
ATOM 1733 N N . LYS A 1 211 ? -15.497 4.541 30.997 1.00 82.81 211 LYS A N 1
ATOM 1734 C CA . LYS A 1 211 ? -16.446 5.587 31.444 1.00 82.81 211 LYS A CA 1
ATOM 1735 C C . LYS A 1 211 ? -16.629 6.754 30.472 1.00 82.81 211 LYS A C 1
ATOM 1737 O O . LYS A 1 211 ? -17.633 7.457 30.541 1.00 82.81 211 LYS A O 1
ATOM 1742 N N . ALA A 1 212 ? -15.662 7.010 29.591 1.00 81.44 212 ALA A N 1
ATOM 1743 C CA . ALA A 1 212 ? -15.793 8.082 28.608 1.00 81.44 212 ALA A CA 1
ATOM 1744 C C . ALA A 1 212 ? -17.001 7.866 27.678 1.00 81.44 212 ALA A C 1
ATOM 1746 O O . ALA A 1 212 ? -17.630 8.837 27.254 1.00 81.44 212 ALA A O 1
ATOM 1747 N N . TYR A 1 213 ? -17.365 6.605 27.435 1.00 87.19 213 TYR A N 1
ATOM 1748 C CA . TYR A 1 213 ? -18.448 6.216 26.538 1.00 87.19 213 TYR A CA 1
ATOM 1749 C C . TYR A 1 213 ? -19.843 6.277 27.166 1.00 87.19 213 TYR A C 1
ATOM 1751 O O . TYR A 1 213 ? -20.835 6.194 26.452 1.00 87.19 213 TYR A O 1
ATOM 1759 N N . ASP A 1 214 ? -19.961 6.534 28.472 1.00 88.19 214 ASP A N 1
ATOM 1760 C CA . ASP A 1 214 ? -21.261 6.608 29.159 1.00 88.19 214 ASP A CA 1
ATOM 1761 C C . ASP A 1 214 ? -22.188 7.708 28.603 1.00 88.19 214 ASP A C 1
ATOM 1763 O O . ASP A 1 214 ? -23.395 7.681 28.825 1.00 88.19 214 ASP A O 1
ATOM 1767 N N . CYS A 1 215 ? -21.637 8.679 27.868 1.00 89.94 215 CYS A N 1
ATOM 1768 C CA . CYS A 1 215 ? -22.395 9.765 27.247 1.00 89.94 215 CYS A CA 1
ATOM 1769 C C . CYS A 1 215 ? -22.987 9.438 25.868 1.00 89.94 215 CYS A C 1
ATOM 1771 O O . CYS A 1 215 ? -23.776 10.233 25.361 1.00 89.94 215 CYS A O 1
ATOM 1773 N N . LEU A 1 216 ? -22.645 8.302 25.252 1.00 90.88 216 LEU A N 1
ATOM 1774 C CA . LEU A 1 216 ? -23.025 8.016 23.862 1.00 90.88 216 LEU A CA 1
ATOM 1775 C C . LEU A 1 216 ? -24.544 7.985 23.644 1.00 90.88 216 LEU A C 1
ATOM 1777 O O . LEU A 1 216 ? -25.022 8.512 22.642 1.00 90.88 216 LEU A O 1
ATOM 1781 N N . GLY A 1 217 ? -25.300 7.491 24.631 1.00 90.06 217 GLY A N 1
ATOM 1782 C CA . GLY A 1 217 ? -26.767 7.516 24.616 1.00 90.06 217 GLY A CA 1
ATOM 1783 C C . GLY A 1 217 ? -27.354 8.920 24.438 1.00 90.06 217 GLY A C 1
ATOM 1784 O O . GLY A 1 217 ? -28.267 9.122 23.643 1.00 90.06 217 GLY A O 1
ATOM 1785 N N . SER A 1 218 ? -26.793 9.918 25.131 1.00 91.12 218 SER A N 1
ATOM 1786 C CA . SER A 1 218 ? -27.228 11.319 25.004 1.00 91.12 218 SER A CA 1
ATOM 1787 C C . SER A 1 218 ? -26.782 11.994 23.704 1.00 91.12 218 SER A C 1
ATOM 1789 O O . SER A 1 218 ? -27.231 13.094 23.404 1.00 91.12 218 SER A O 1
ATOM 1791 N N . GLU A 1 219 ? -25.912 11.342 22.936 1.00 92.69 219 GLU A N 1
ATOM 1792 C CA . GLU A 1 219 ? -25.273 11.895 21.740 1.00 92.69 219 GLU A CA 1
ATOM 1793 C C . GLU A 1 219 ? -25.831 11.294 20.441 1.00 92.69 219 GLU A C 1
ATOM 1795 O O . GLU A 1 219 ? -25.273 11.503 19.365 1.00 92.69 219 GLU A O 1
ATOM 1800 N N . GLY A 1 220 ? -26.958 10.579 20.536 1.00 91.25 220 GLY A N 1
ATOM 1801 C CA . GLY A 1 220 ? -27.676 10.022 19.389 1.00 91.25 220 GLY A CA 1
ATOM 1802 C C . GLY A 1 220 ? -27.196 8.639 18.954 1.00 91.25 220 GLY A C 1
ATOM 1803 O O . GLY A 1 220 ? -27.439 8.256 17.810 1.00 91.25 220 GLY A O 1
ATOM 1804 N N . PHE A 1 221 ? -26.524 7.898 19.837 1.00 95.00 221 PHE A N 1
ATOM 1805 C CA . PHE A 1 221 ? -26.075 6.528 19.588 1.00 95.00 221 PHE A CA 1
ATOM 1806 C C . PHE A 1 221 ? -26.737 5.559 20.561 1.00 95.00 221 PHE A C 1
ATOM 1808 O O . PHE A 1 221 ? -26.916 5.870 21.737 1.00 95.00 221 PHE A O 1
ATOM 1815 N N . GLU A 1 222 ? -27.040 4.354 20.098 1.00 94.31 222 GLU A N 1
ATOM 1816 C CA . GLU A 1 222 ? -27.297 3.246 21.013 1.00 94.31 222 GLU A CA 1
ATOM 1817 C C . GLU A 1 222 ? -25.946 2.684 21.471 1.00 94.31 222 GLU A C 1
ATOM 1819 O O . GLU A 1 222 ? -25.034 2.539 20.661 1.00 94.31 222 GLU A O 1
ATOM 1824 N N . HIS A 1 223 ? -25.778 2.393 22.764 1.00 93.94 223 HIS A N 1
ATOM 1825 C CA . HIS A 1 223 ? -24.495 1.933 23.301 1.00 93.94 223 HIS A CA 1
ATOM 1826 C C . HIS A 1 223 ? -24.626 0.590 24.007 1.00 93.94 223 HIS A C 1
ATOM 1828 O O . HIS A 1 223 ? -25.325 0.469 25.013 1.00 93.94 223 HIS A O 1
ATOM 1834 N N . LEU A 1 224 ? -23.896 -0.402 23.505 1.00 91.81 224 LEU A N 1
ATOM 1835 C CA . LEU A 1 224 ? -23.712 -1.697 24.146 1.00 91.81 224 LEU A CA 1
ATOM 1836 C C . LEU A 1 224 ? -22.272 -1.813 24.652 1.00 91.81 224 LEU A C 1
ATOM 1838 O O . LEU A 1 224 ? -21.326 -1.321 24.036 1.00 91.81 224 LEU A O 1
ATOM 1842 N N . LYS A 1 225 ? -22.099 -2.490 25.786 1.00 88.88 225 LYS A N 1
ATOM 1843 C CA . LYS A 1 225 ? -20.801 -2.625 26.453 1.00 88.88 225 LYS A CA 1
ATOM 1844 C C . LYS A 1 225 ? -20.381 -4.081 26.529 1.00 88.88 225 LYS A C 1
ATOM 1846 O O . LYS A 1 225 ? -21.195 -4.943 26.859 1.00 88.88 225 LYS A O 1
ATOM 1851 N N . VAL A 1 226 ? -19.098 -4.338 26.300 1.00 82.00 226 VAL A N 1
ATOM 1852 C CA . VAL A 1 226 ? -18.472 -5.641 26.542 1.00 82.00 226 VAL A CA 1
ATOM 1853 C C . VAL A 1 226 ? -17.589 -5.543 27.781 1.00 82.00 226 VAL A C 1
ATOM 1855 O O . VAL A 1 226 ? -16.702 -4.694 27.874 1.00 82.00 226 VAL A O 1
ATOM 1858 N N . ASN A 1 227 ? -17.842 -6.414 28.758 1.00 78.56 227 ASN A N 1
ATOM 1859 C CA . ASN A 1 227 ? -17.035 -6.486 29.969 1.00 78.56 227 ASN A CA 1
ATOM 1860 C C . ASN A 1 227 ? -15.900 -7.503 29.781 1.00 78.56 227 ASN A C 1
ATOM 1862 O O . ASN A 1 227 ? -16.163 -8.688 29.597 1.00 78.56 227 ASN A O 1
ATOM 1866 N N . HIS A 1 228 ? -14.654 -7.034 29.844 1.00 61.47 228 HIS A N 1
ATOM 1867 C CA . HIS A 1 228 ? -13.442 -7.857 29.742 1.00 61.47 228 HIS A CA 1
ATOM 1868 C C . HIS A 1 228 ? -12.779 -8.147 31.103 1.00 61.47 228 HIS A C 1
ATOM 1870 O O . HIS A 1 228 ? -11.591 -8.472 31.139 1.00 61.47 228 HIS A O 1
ATOM 1876 N N . SER A 1 229 ? -13.517 -7.969 32.208 1.00 56.91 229 SER A N 1
ATOM 1877 C CA . SER A 1 229 ? -13.049 -8.310 33.564 1.00 56.91 229 SER A CA 1
ATOM 1878 C C . SER A 1 229 ? -12.909 -9.814 33.772 1.00 56.91 229 SER A C 1
ATOM 1880 O O . SER A 1 229 ? -13.771 -10.556 33.252 1.00 56.91 229 SER A O 1
#

Foldseek 3Di:
DDDDPVNLVVCLPALVSVLVVCVVVVQWDDQAQPQDPVPRPWGWDWAADVVVDVSRIWIATPPPVDRDIGRRCPPHLCPPDPDDSSLLSVLLVCLVVVHDLVVSCVVSVHDPVVSVVSNVSSVVVVVVVLVVLQAQDFDAPWEKEKDKDWDADDDVPDDDGDDTWIKIKIATPPPRRMHIDIDPDDDLVVVVVVCPVRYDANYEYEYAPDPSCVCVVVVRYRYDHDYPD

Secondary structure (DSSP, 8-state):
-PPPHHHHHHHTT-HHHHHHHHHHTTSS---TT-B-TTTSS-BEEEEE-TTT-TTSEEEEES-TT---EEETTTTSTTTT--S-HHHHHHHHHHHHTT--HHHHHHHHT--HHHHHHHHHHHHHHHHHHHHHT---B--TT-EEEEEEEEE-PPGGG-SS--S-EEEEEEEETTT--EEEEEES---HHHHHHHHHHHB-TT-EEEEES-GGGGGGGGGT-EEEEE---

InterPro domains:
  IPR024445 ISXO2-like transposase domain [PF12762] (144-229)
  IPR024445 ISXO2-like transposase domain [SM01126] (136-229)
  IPR053164 IS1016-like transposase [PTHR47163] (59-229)

pLDDT: mean 91.31, std 9.41, range [49.12, 98.12]

Radius of gyration: 24.54 Å; chains: 1; bounding box: 52×38×69 Å

Organism: Mytilus galloprovincialis (NCBI:txid29158)

Sequence (229 aa):
MPIKLKDLFIICESVEKIIQWCFSLGLILDLSGEVCKKCSHGHFGLRKDSSFSNDIFYWKCSNKKCNKKVSIRNGSWFQGHNLSLEKILFITYFWIYKIDQEFVKHQLSICNQTIVDWYNYCREVCIEILEIDSEKIGGENVIVEIDESKFGKRKYHKGRRVEGQWVFGGIERDSKKSFFASVENRTKETLLKLIKDNIKPGTTIISDCWKAYDCLGSEGFEHLKVNHS